Protein AF-L8JWW1-F1 (afdb_monomer)

Organism: NCBI:txid1237149

Mean predicted aligned error: 3.53 Å

Solvent-accessible surface area (backbone atoms only — not comparable to full-atom values): 13050 Å² total; per-residue (Å²): 86,76,67,41,63,35,90,94,43,67,54,33,40,29,34,36,42,81,86,82,67,20,23,52,44,38,35,23,66,86,44,36,37,27,31,54,41,55,29,68,50,79,89,66,71,56,92,84,37,65,72,66,26,44,58,30,46,50,50,58,75,42,101,62,61,41,66,61,52,47,53,56,47,60,77,50,33,82,63,41,49,55,32,33,40,38,32,26,40,88,91,50,42,30,38,40,31,65,89,54,86,69,74,41,75,61,72,92,77,91,85,38,78,55,54,51,61,80,61,53,90,40,63,36,40,55,52,47,51,57,42,49,61,62,43,52,71,54,100,64,72,49,65,67,50,49,49,58,49,53,60,34,57,68,56,50,60,76,93,66,55,76,88,66,82,75,50,72,71,53,44,38,57,67,26,18,64,23,30,84,51,91,99,50,58,63,49,61,50,76,48,80,46,71,50,99,77,43,42,31,42,42,36,39,39,40,40,42,90,88,78,62,52,71,51,78,48,79,46,79,48,58,47,73,80,75,111

Secondary structure (DSSP, 8-state):
--SEE-SS-TTEEE---TTTS--SEEEETT--EEEEEE---TTS--TTPPPTHHHHHHHHHS---HHHHHHHHHHHGGGSSSEEEEEE-SS-EEEEETTSSS-EE--SS----SSSSTT---HHHHHHHHHHHHHT-SSS--HHHHHHHHT--PPPPGGGS---SS-HHHHHHTTSSS-EETTEE--EEEEEEE-TT-EEEEEEEEE-TTT--EEEEEEEEEGGGG-

Structure (mmCIF, N/CA/C/O backbone):
data_AF-L8JWW1-F1
#
_entry.id   AF-L8JWW1-F1
#
loop_
_atom_site.group_PDB
_atom_site.id
_atom_site.type_symbol
_atom_site.label_atom_id
_atom_site.label_alt_id
_atom_site.label_comp_id
_atom_site.label_asym_id
_atom_site.label_entity_id
_atom_site.label_seq_id
_atom_site.pdbx_PDB_ins_code
_atom_site.Cartn_x
_atom_site.Cartn_y
_atom_site.Cartn_z
_atom_site.occupancy
_atom_site.B_iso_or_equiv
_atom_site.auth_seq_id
_atom_site.auth_comp_id
_atom_site.auth_asym_id
_atom_site.auth_atom_id
_atom_site.pdbx_PDB_model_num
ATOM 1 N N . MET A 1 1 ? 6.879 12.207 3.720 1.00 91.19 1 MET A N 1
ATOM 2 C CA . MET A 1 1 ? 6.737 12.178 5.190 1.00 91.19 1 MET A CA 1
ATOM 3 C C . MET A 1 1 ? 6.147 10.845 5.620 1.00 91.19 1 MET A C 1
ATOM 5 O O . MET A 1 1 ? 5.298 10.344 4.882 1.00 91.19 1 MET A O 1
ATOM 9 N N . PRO A 1 2 ? 6.578 10.294 6.772 1.00 94.44 2 PRO A N 1
ATOM 10 C CA . PRO A 1 2 ? 5.918 9.151 7.403 1.00 94.44 2 PRO A CA 1
ATOM 11 C C . PRO A 1 2 ? 4.456 9.457 7.730 1.00 94.44 2 PRO A C 1
ATOM 13 O O . PRO A 1 2 ? 4.065 10.629 7.777 1.00 94.44 2 PRO A O 1
ATOM 16 N N . ALA A 1 3 ? 3.673 8.421 7.995 1.00 96.12 3 ALA A N 1
ATOM 17 C CA . ALA A 1 3 ? 2.281 8.542 8.377 1.00 96.12 3 ALA A CA 1
ATOM 18 C C . ALA A 1 3 ? 2.100 9.409 9.626 1.00 96.12 3 ALA A C 1
ATOM 20 O O . ALA A 1 3 ? 2.832 9.306 10.619 1.00 96.12 3 ALA A O 1
ATOM 21 N N . ALA A 1 4 ? 1.113 10.288 9.525 1.00 97.44 4 ALA A N 1
ATOM 22 C CA . ALA A 1 4 ? 0.558 11.111 10.584 1.00 97.44 4 ALA A CA 1
ATOM 23 C C . ALA A 1 4 ? -0.827 11.590 10.132 1.00 97.44 4 ALA A C 1
ATOM 25 O O . ALA A 1 4 ? -1.174 11.466 8.953 1.00 97.44 4 ALA A O 1
ATOM 26 N N . TYR A 1 5 ? -1.592 12.162 11.058 1.00 97.56 5 TYR A N 1
ATOM 27 C CA . TYR A 1 5 ? -2.741 12.969 10.670 1.00 97.56 5 TYR A CA 1
ATOM 28 C C . TYR A 1 5 ? -2.263 14.202 9.900 1.00 97.56 5 TYR A C 1
ATOM 30 O O . TYR A 1 5 ? -1.286 14.839 10.303 1.00 97.56 5 TYR A O 1
ATOM 38 N N . TRP A 1 6 ? -2.898 14.510 8.773 1.00 96.62 6 TRP A N 1
ATOM 39 C CA . TRP A 1 6 ? -2.493 15.647 7.946 1.00 96.62 6 TRP A CA 1
ATOM 40 C C . TRP A 1 6 ? -2.918 16.969 8.584 1.00 96.62 6 TRP A C 1
ATOM 42 O O . TRP A 1 6 ? -4.026 17.090 9.087 1.00 96.62 6 TRP A O 1
ATOM 52 N N . GLU A 1 7 ? -2.063 17.990 8.535 1.00 94.69 7 GLU A N 1
ATOM 53 C CA . GLU A 1 7 ? -2.377 19.296 9.138 1.00 94.69 7 GLU A CA 1
ATOM 54 C C . GLU A 1 7 ? -3.530 20.022 8.423 1.00 94.69 7 GLU A C 1
ATOM 56 O O . GLU A 1 7 ? -4.352 20.668 9.067 1.00 94.69 7 GLU A O 1
ATOM 61 N N . ASP A 1 8 ? -3.610 19.898 7.095 1.00 94.62 8 ASP A N 1
ATOM 62 C CA . ASP A 1 8 ? -4.653 20.491 6.247 1.00 94.62 8 ASP A CA 1
ATOM 63 C C . ASP A 1 8 ? -5.932 19.641 6.167 1.00 94.62 8 ASP A C 1
ATOM 65 O O . ASP A 1 8 ? -6.972 20.146 5.754 1.00 94.62 8 ASP A O 1
ATOM 69 N N . HIS A 1 9 ? -5.851 18.368 6.561 1.00 95.62 9 HIS A N 1
ATOM 70 C CA . HIS A 1 9 ? -6.945 17.394 6.568 1.00 95.62 9 HIS A CA 1
ATOM 71 C C . HIS A 1 9 ? -6.796 16.460 7.781 1.00 95.62 9 HIS A C 1
ATOM 73 O O . HIS A 1 9 ? -6.365 15.312 7.624 1.00 95.62 9 HIS A O 1
ATOM 79 N N . PRO A 1 10 ? -7.089 16.941 9.004 1.00 95.81 10 PRO A N 1
ATOM 80 C CA . PRO A 1 10 ? -6.813 16.217 10.249 1.00 95.81 10 PRO A CA 1
ATOM 81 C C . PRO A 1 10 ? -7.616 14.922 10.402 1.00 95.81 10 PRO A C 1
ATOM 83 O O . PRO A 1 10 ? -7.323 14.115 11.280 1.00 95.81 10 PRO A O 1
ATOM 86 N N . GLU A 1 11 ? -8.611 14.699 9.550 1.00 94.50 11 GLU A N 1
ATOM 87 C CA . GLU A 1 11 ? -9.329 13.442 9.415 1.00 94.50 11 GLU A CA 1
ATOM 88 C C . GLU A 1 11 ? -8.515 12.346 8.712 1.00 94.50 11 GLU A C 1
ATOM 90 O O . GLU A 1 11 ? -8.829 11.176 8.896 1.00 94.50 11 GLU A O 1
ATOM 95 N N . ILE A 1 12 ? -7.486 12.686 7.929 1.00 97.25 12 ILE A N 1
ATOM 96 C CA . ILE A 1 12 ? -6.712 11.739 7.114 1.00 97.25 12 ILE A CA 1
ATOM 97 C C . ILE A 1 12 ? -5.457 11.298 7.856 1.00 97.25 12 ILE A C 1
ATOM 99 O O . ILE A 1 12 ? -4.580 12.112 8.138 1.00 97.25 12 ILE A O 1
ATOM 103 N N . LEU A 1 13 ? -5.330 9.991 8.069 1.00 97.69 13 LEU A N 1
ATOM 104 C CA . LEU A 1 13 ? -4.121 9.321 8.526 1.00 97.69 13 LEU A CA 1
ATOM 105 C C . LEU A 1 13 ? -3.434 8.627 7.344 1.00 97.69 13 LEU A C 1
ATOM 107 O O . LEU A 1 13 ? -3.892 7.593 6.850 1.00 97.69 13 LEU A O 1
ATOM 111 N N . ALA A 1 14 ? -2.322 9.196 6.884 1.00 97.44 14 ALA A N 1
ATOM 112 C CA . ALA A 1 14 ? -1.567 8.658 5.755 1.00 97.44 14 ALA A CA 1
ATOM 113 C C . ALA A 1 14 ? -0.131 9.190 5.732 1.00 97.44 14 ALA A C 1
ATOM 115 O O . ALA A 1 14 ? 0.135 10.310 6.178 1.00 97.44 14 ALA A O 1
ATOM 116 N N . GLY A 1 15 ? 0.792 8.444 5.121 1.00 95.75 15 GLY A N 1
ATOM 117 C CA . GLY A 1 15 ? 2.048 9.034 4.648 1.00 95.75 15 GLY A CA 1
ATOM 118 C C . GLY A 1 15 ? 1.764 10.096 3.581 1.00 95.75 15 GLY A C 1
ATOM 119 O O . GLY A 1 15 ? 0.742 10.028 2.900 1.00 95.75 15 GLY A O 1
ATOM 120 N N . ARG A 1 16 ? 2.646 11.083 3.410 1.00 94.69 16 ARG A N 1
ATOM 121 C CA . ARG A 1 16 ? 2.468 12.137 2.392 1.00 94.69 16 ARG A CA 1
ATOM 122 C C . ARG A 1 16 ? 3.694 12.263 1.509 1.00 94.69 16 ARG A C 1
ATOM 124 O O . ARG A 1 16 ? 4.812 12.399 2.012 1.00 94.69 16 ARG A O 1
ATOM 131 N N . ASP A 1 17 ? 3.485 12.208 0.203 1.00 93.06 17 ASP A N 1
ATOM 132 C CA . ASP A 1 17 ? 4.505 12.552 -0.779 1.00 93.06 17 ASP A CA 1
ATOM 133 C C . ASP A 1 17 ? 4.762 14.062 -0.732 1.00 93.06 17 ASP A C 1
ATOM 135 O O . ASP A 1 17 ? 3.824 14.852 -0.795 1.00 93.06 17 ASP A O 1
ATOM 139 N N . MET A 1 18 ? 6.027 14.458 -0.605 1.00 89.06 18 MET A N 1
ATOM 140 C CA . MET A 1 18 ? 6.416 15.868 -0.516 1.00 89.06 18 MET A CA 1
ATOM 141 C C . MET A 1 18 ? 6.625 16.515 -1.884 1.00 89.06 18 MET A C 1
ATOM 143 O O . MET A 1 18 ? 6.659 17.739 -1.957 1.00 89.06 18 MET A O 1
ATOM 147 N N . GLU A 1 19 ? 6.761 15.722 -2.949 1.00 88.50 19 GLU A N 1
ATOM 148 C CA . GLU A 1 19 ? 6.932 16.245 -4.304 1.00 88.50 19 GLU A CA 1
ATOM 149 C C . GLU A 1 19 ? 5.578 16.564 -4.932 1.00 88.50 19 GLU A C 1
ATOM 151 O O . GLU A 1 19 ? 5.337 17.699 -5.340 1.00 88.50 19 GLU A O 1
ATOM 156 N N . ALA A 1 20 ? 4.667 15.586 -4.972 1.00 90.69 20 ALA A N 1
ATOM 157 C CA . ALA A 1 20 ? 3.341 15.793 -5.545 1.00 90.69 20 ALA A CA 1
ATOM 158 C C . ALA A 1 20 ? 2.267 16.155 -4.508 1.00 90.69 20 ALA A C 1
ATOM 160 O O . ALA A 1 20 ? 1.221 16.661 -4.885 1.00 90.69 20 ALA A O 1
ATOM 161 N N . GLY A 1 21 ? 2.461 15.902 -3.208 1.00 91.31 21 GLY A N 1
ATOM 162 C CA . GLY A 1 21 ? 1.452 16.197 -2.176 1.00 91.31 21 GLY A CA 1
ATOM 163 C C . GLY A 1 21 ? 0.352 15.137 -2.013 1.00 91.31 21 GLY A C 1
ATOM 164 O O . GLY A 1 21 ? -0.609 15.369 -1.276 1.00 91.31 21 GLY A O 1
ATOM 165 N N . GLY A 1 22 ? 0.460 13.997 -2.706 1.00 93.44 22 GLY A N 1
ATOM 166 C CA . GLY A 1 22 ? -0.472 12.865 -2.632 1.00 93.44 22 GLY A CA 1
ATOM 167 C C . GLY A 1 22 ? -0.069 11.788 -1.615 1.00 93.44 22 GLY A C 1
ATOM 168 O O . GLY A 1 22 ? 0.837 11.982 -0.806 1.00 93.44 22 GLY A O 1
ATOM 169 N N . THR A 1 23 ? -0.725 10.627 -1.670 1.00 96.50 23 THR A N 1
ATOM 170 C CA . THR A 1 23 ? -0.347 9.446 -0.874 1.00 96.50 23 THR A CA 1
ATOM 171 C C . THR A 1 23 ? -0.547 8.141 -1.635 1.00 96.50 23 THR A C 1
ATOM 173 O O . THR A 1 23 ? -1.253 8.098 -2.638 1.00 96.50 23 THR A O 1
ATOM 176 N N . TRP A 1 24 ? 0.113 7.079 -1.185 1.00 95.19 24 TRP A N 1
ATOM 177 C CA . TRP A 1 24 ? -0.001 5.734 -1.747 1.00 95.19 24 TRP A CA 1
ATOM 178 C C . TRP A 1 24 ? -0.943 4.841 -0.933 1.00 95.19 24 TRP A C 1
ATOM 180 O O . TRP A 1 24 ? -1.454 3.870 -1.479 1.00 95.19 24 TRP A O 1
ATOM 190 N N . MET A 1 25 ? -1.185 5.157 0.341 1.00 97.38 25 MET A N 1
ATOM 191 C CA . MET A 1 25 ? -2.113 4.448 1.220 1.00 97.38 25 MET A CA 1
ATOM 192 C C . MET A 1 25 ? -2.523 5.358 2.372 1.00 97.38 25 MET A C 1
ATOM 194 O O . MET A 1 25 ? -1.696 6.090 2.916 1.00 97.38 25 MET A O 1
ATOM 198 N N . GLY A 1 26 ? -3.785 5.276 2.769 1.00 97.25 26 GLY A N 1
ATOM 199 C CA . GLY A 1 26 ? -4.283 5.972 3.939 1.00 97.25 26 GLY A CA 1
ATOM 200 C C . GLY A 1 26 ? -5.662 5.502 4.354 1.00 97.25 26 GLY A C 1
ATOM 201 O O . GLY A 1 26 ? -6.323 4.731 3.652 1.00 97.25 26 GLY A O 1
ATOM 202 N N . ILE A 1 27 ? -6.074 6.014 5.502 1.00 97.44 27 ILE A N 1
ATOM 203 C CA . ILE A 1 27 ? -7.420 5.880 6.036 1.00 97.44 27 ILE A CA 1
ATOM 204 C C . ILE A 1 27 ? -7.870 7.234 6.584 1.00 97.44 27 ILE A C 1
ATOM 206 O O . ILE A 1 27 ? -7.025 8.037 6.982 1.00 97.44 27 ILE A O 1
ATOM 210 N N . ASN A 1 28 ? -9.169 7.509 6.618 1.00 95.69 28 ASN A N 1
ATOM 211 C CA . ASN A 1 28 ? -9.690 8.642 7.377 1.00 95.69 28 ASN A CA 1
ATOM 212 C C . ASN A 1 28 ? -10.428 8.208 8.652 1.00 95.69 28 ASN A C 1
ATOM 214 O O . ASN A 1 28 ? -10.674 7.025 8.888 1.00 95.69 28 ASN A O 1
ATOM 218 N N . THR A 1 29 ? -10.794 9.169 9.497 1.00 92.69 29 THR A N 1
ATOM 219 C CA . THR A 1 29 ? -11.474 8.889 10.770 1.00 92.69 29 THR A CA 1
ATOM 220 C C . THR A 1 29 ? -12.813 8.173 10.599 1.00 92.69 29 THR A C 1
ATOM 222 O O . THR A 1 29 ? -13.227 7.483 11.519 1.00 92.69 29 THR A O 1
ATOM 225 N N . LYS A 1 30 ? -13.457 8.251 9.428 1.00 92.25 30 LYS A N 1
ATOM 226 C CA . LYS A 1 30 ? -14.714 7.545 9.121 1.00 92.25 30 LYS A CA 1
ATOM 227 C C . LYS A 1 30 ? -14.516 6.086 8.699 1.00 92.25 30 LYS A C 1
ATOM 229 O O . LYS A 1 30 ? -15.496 5.397 8.437 1.00 92.25 30 LYS A O 1
ATOM 234 N N . GLY A 1 31 ? -13.274 5.615 8.616 1.00 94.00 31 GLY A N 1
ATOM 235 C CA . GLY A 1 31 ? -12.963 4.258 8.178 1.00 94.00 31 GLY A CA 1
ATOM 236 C C . GLY A 1 31 ? -12.922 4.093 6.660 1.00 94.00 31 GLY A C 1
ATOM 237 O O . GLY A 1 31 ? -12.912 2.960 6.184 1.00 94.00 31 GLY A O 1
ATOM 238 N N . GLU A 1 32 ? -12.887 5.187 5.890 1.00 96.94 32 GLU A N 1
ATOM 239 C CA . GLU A 1 32 ? -12.657 5.120 4.445 1.00 96.94 32 GLU A CA 1
ATOM 240 C C . GLU A 1 32 ? -11.178 4.825 4.187 1.00 96.94 32 GLU A C 1
ATOM 242 O O . GLU A 1 32 ? -10.302 5.542 4.669 1.00 96.94 32 GLU A O 1
ATOM 247 N N . ILE A 1 33 ? -10.903 3.764 3.432 1.00 97.69 33 ILE A N 1
ATOM 248 C CA . ILE A 1 33 ? -9.566 3.258 3.119 1.00 97.69 33 ILE A CA 1
ATOM 249 C C . ILE A 1 33 ? -9.294 3.508 1.642 1.00 97.69 33 ILE A C 1
ATOM 251 O O . ILE A 1 33 ? -10.149 3.260 0.790 1.00 97.69 33 ILE A O 1
ATOM 255 N N . SER A 1 34 ? -8.078 3.936 1.313 1.00 98.31 34 SER A N 1
ATOM 256 C CA . SER A 1 34 ? -7.627 3.988 -0.074 1.00 98.31 34 SER A CA 1
ATOM 257 C C . SER A 1 34 ? -6.148 3.670 -0.190 1.00 98.31 34 SER A C 1
ATOM 259 O O . SER A 1 34 ? -5.339 4.105 0.625 1.00 98.31 34 SER A O 1
ATOM 261 N N . MET A 1 35 ? -5.778 2.956 -1.251 1.00 98.12 35 MET A N 1
ATOM 262 C CA . MET A 1 35 ? -4.389 2.644 -1.573 1.00 98.12 35 MET A CA 1
ATOM 263 C C . MET A 1 35 ? -4.166 2.491 -3.078 1.00 98.12 35 MET A C 1
ATOM 265 O O . MET A 1 35 ? -5.097 2.233 -3.844 1.00 98.12 35 MET A O 1
ATOM 269 N N . LEU A 1 36 ? -2.913 2.636 -3.500 1.00 97.38 36 LEU A N 1
ATOM 270 C CA . LEU A 1 36 ? -2.503 2.587 -4.895 1.00 97.38 36 LEU A CA 1
ATOM 271 C C . LEU A 1 36 ? -1.169 1.865 -5.071 1.00 97.38 36 LEU A C 1
ATOM 273 O O . LEU A 1 36 ? -0.218 2.074 -4.320 1.00 97.38 36 LEU A O 1
ATOM 277 N N . THR A 1 37 ? -1.072 1.073 -6.137 1.00 97.38 37 THR A N 1
ATOM 278 C CA . THR A 1 37 ? 0.202 0.547 -6.640 1.00 97.38 37 THR A CA 1
ATOM 279 C C . THR A 1 37 ? 0.404 0.953 -8.097 1.00 97.38 37 THR A C 1
ATOM 281 O O . THR A 1 37 ? -0.546 1.139 -8.857 1.00 97.38 37 THR A O 1
ATOM 284 N N . ASN A 1 38 ? 1.659 1.104 -8.519 1.00 97.00 38 ASN A N 1
ATOM 285 C CA . ASN A 1 38 ? 1.975 1.290 -9.937 1.00 97.00 38 ASN A CA 1
ATOM 286 C C . ASN A 1 38 ? 1.714 -0.013 -10.693 1.00 97.00 38 ASN A C 1
ATOM 288 O O . ASN A 1 38 ? 2.141 -1.050 -10.206 1.00 97.00 38 ASN A O 1
ATOM 292 N N . TYR A 1 39 ? 1.152 0.035 -11.896 1.00 97.56 39 TYR A N 1
ATOM 293 C CA . TYR A 1 39 ? 1.188 -1.078 -12.846 1.00 97.56 39 TYR A CA 1
ATOM 294 C C . TYR A 1 39 ? 2.467 -0.972 -13.680 1.00 97.56 39 TYR A C 1
ATOM 296 O O . TYR A 1 39 ? 2.830 0.119 -14.130 1.00 97.56 39 TYR A O 1
ATOM 304 N N . ARG A 1 40 ? 3.180 -2.084 -13.858 1.00 96.12 40 ARG A N 1
ATOM 305 C CA . ARG A 1 40 ? 4.459 -2.097 -14.561 1.00 96.12 40 ARG A CA 1
ATOM 306 C C . ARG A 1 40 ? 4.242 -2.233 -16.063 1.00 96.12 40 ARG A C 1
ATOM 308 O O . ARG A 1 40 ? 3.942 -3.313 -16.554 1.00 96.12 40 ARG A O 1
ATOM 315 N N . ASP A 1 41 ? 4.469 -1.134 -16.768 1.00 95.25 41 ASP A N 1
ATOM 316 C CA . ASP A 1 41 ? 4.551 -1.109 -18.225 1.00 95.25 41 ASP A CA 1
ATOM 317 C C . ASP A 1 41 ? 5.627 -0.098 -18.664 1.00 95.25 41 ASP A C 1
ATOM 319 O O . ASP A 1 41 ? 5.350 1.104 -18.737 1.00 95.25 41 ASP A O 1
ATOM 323 N N . PRO A 1 42 ? 6.875 -0.546 -18.901 1.00 94.25 42 PRO A N 1
ATOM 324 C CA . PRO A 1 42 ? 7.954 0.348 -19.306 1.00 94.25 42 PRO A CA 1
ATOM 325 C C . PRO A 1 42 ? 7.790 0.883 -20.736 1.00 94.25 42 PRO A C 1
ATOM 327 O O . PRO A 1 42 ? 8.448 1.860 -21.088 1.00 94.25 42 PRO A O 1
ATOM 330 N N . PHE A 1 43 ? 6.924 0.281 -21.554 1.00 93.56 43 PHE A N 1
ATOM 331 C CA . PHE A 1 43 ? 6.744 0.650 -22.959 1.00 93.56 43 PHE A CA 1
ATOM 332 C C . PHE A 1 43 ? 5.725 1.778 -23.148 1.00 93.56 43 PHE A C 1
ATOM 334 O O . PHE A 1 43 ? 5.734 2.441 -24.182 1.00 93.56 43 PHE A O 1
ATOM 341 N N . ASN A 1 44 ? 4.882 2.038 -22.142 1.00 93.06 44 ASN A N 1
ATOM 342 C CA . ASN A 1 44 ? 3.793 3.017 -22.207 1.00 93.06 44 ASN A CA 1
ATOM 343 C C . ASN A 1 44 ? 3.894 4.112 -21.128 1.00 93.06 44 ASN A C 1
ATOM 345 O O . ASN A 1 44 ? 2.885 4.532 -20.547 1.00 93.06 44 ASN A O 1
ATOM 349 N N . ILE A 1 45 ? 5.113 4.593 -20.855 1.00 94.25 45 ILE A N 1
ATOM 350 C CA . ILE A 1 45 ? 5.354 5.684 -19.899 1.00 94.25 45 ILE A CA 1
ATOM 351 C C . ILE A 1 45 ? 5.018 7.039 -20.536 1.00 94.25 45 ILE A C 1
ATOM 353 O O . ILE A 1 45 ? 5.633 7.471 -21.508 1.00 94.25 45 ILE A O 1
ATOM 357 N N . LYS A 1 46 ? 4.071 7.751 -19.929 1.00 94.62 46 LYS A N 1
ATOM 358 C CA . LYS A 1 46 ? 3.694 9.130 -20.251 1.00 94.62 46 LYS A CA 1
ATOM 359 C C . LYS A 1 46 ? 4.485 10.089 -19.358 1.00 94.62 46 LYS A C 1
ATOM 361 O O . LYS A 1 46 ? 4.312 10.067 -18.140 1.00 94.62 46 LYS A O 1
ATOM 366 N N . SER A 1 47 ? 5.322 10.947 -19.943 1.00 91.56 47 SER A N 1
ATOM 367 C CA . SER A 1 47 ? 6.170 11.889 -19.187 1.00 91.56 47 SER A CA 1
ATOM 368 C C . SER A 1 47 ? 5.375 12.954 -18.425 1.00 91.56 47 SER A C 1
ATOM 370 O O . SER A 1 47 ? 5.791 13.382 -17.357 1.00 91.56 47 SER A O 1
ATOM 372 N N . ASN A 1 48 ? 4.216 13.354 -18.958 1.00 91.62 48 ASN A N 1
ATOM 373 C CA . ASN A 1 48 ? 3.403 14.455 -18.434 1.00 91.62 48 ASN A CA 1
ATOM 374 C C . ASN A 1 48 ? 2.122 13.956 -17.739 1.00 91.62 48 ASN A C 1
ATOM 376 O O . ASN A 1 48 ? 1.127 14.676 -17.688 1.00 91.62 48 ASN A O 1
ATOM 380 N N . SER A 1 49 ? 2.098 12.704 -17.263 1.00 93.75 49 SER A N 1
ATOM 381 C CA . SER A 1 49 ? 0.917 12.171 -16.574 1.00 93.75 49 SER A CA 1
ATOM 382 C C . SER A 1 49 ? 0.720 12.845 -15.211 1.00 93.75 49 SER A C 1
ATOM 384 O O . SER A 1 49 ? 1.715 13.023 -14.502 1.00 93.75 49 SER A O 1
ATOM 386 N N . PRO A 1 50 ? -0.523 13.099 -14.769 1.00 94.62 50 PRO A N 1
ATOM 387 C CA . PRO A 1 50 ? -0.772 13.586 -13.416 1.00 94.62 50 PRO A CA 1
ATOM 388 C C . PRO A 1 50 ? -0.289 12.595 -12.343 1.00 94.62 50 PRO A C 1
ATOM 390 O O . PRO A 1 50 ? -0.227 11.380 -12.570 1.00 94.62 50 PRO A O 1
ATOM 393 N N . SER A 1 51 ? 0.015 13.101 -11.142 1.00 94.81 51 SER A N 1
ATOM 394 C CA . SER A 1 51 ? 0.346 12.233 -10.009 1.00 94.81 51 SER A CA 1
ATOM 395 C C . SER A 1 51 ? -0.870 11.415 -9.582 1.00 94.81 51 SER A C 1
ATOM 397 O O . SER A 1 51 ? -1.952 11.939 -9.319 1.00 94.81 51 SER A O 1
ATOM 399 N N . ARG A 1 52 ? -0.666 10.104 -9.466 1.00 96.31 52 ARG A N 1
ATOM 400 C CA . ARG A 1 52 ? -1.690 9.147 -9.034 1.00 96.31 52 ARG A CA 1
ATOM 401 C C . ARG A 1 52 ? -1.948 9.198 -7.531 1.00 96.31 52 ARG A C 1
ATOM 403 O O . ARG A 1 52 ? -3.012 8.784 -7.088 1.00 96.31 52 ARG A O 1
ATOM 410 N N . GLY A 1 53 ? -1.015 9.744 -6.748 1.00 96.19 53 GLY A N 1
ATOM 411 C CA . GLY A 1 53 ? -1.192 9.870 -5.300 1.00 96.19 53 GLY A CA 1
ATOM 412 C C . GLY A 1 53 ? -2.355 10.790 -4.908 1.00 96.19 53 GLY A C 1
ATOM 413 O O . GLY A 1 53 ? -2.873 10.684 -3.798 1.00 96.19 53 GLY A O 1
ATOM 414 N N . HIS A 1 54 ? -2.794 11.667 -5.817 1.00 96.56 54 HIS A N 1
ATOM 415 C CA . HIS A 1 54 ? -3.991 12.490 -5.632 1.00 96.56 54 HIS A CA 1
ATOM 416 C C . HIS A 1 54 ? -5.299 11.726 -5.800 1.00 96.56 54 HIS A C 1
ATOM 418 O O . HIS A 1 54 ? -6.317 12.187 -5.304 1.00 96.56 54 HIS A O 1
ATOM 424 N N . LEU A 1 55 ? -5.292 10.572 -6.471 1.00 97.75 55 LEU A N 1
ATOM 425 C CA . LEU A 1 55 ? -6.475 9.713 -6.548 1.00 97.75 55 LEU A CA 1
ATOM 426 C C . LEU A 1 55 ? -6.781 9.137 -5.160 1.00 97.75 55 LEU A C 1
ATOM 428 O O . LEU A 1 55 ? -7.913 9.167 -4.699 1.00 97.75 55 LEU A O 1
ATOM 432 N N . VAL A 1 56 ? -5.738 8.703 -4.447 1.00 97.94 56 VAL A N 1
ATOM 433 C CA . VAL A 1 56 ? -5.864 8.157 -3.089 1.00 97.94 56 VAL A CA 1
ATOM 434 C C . VAL A 1 56 ? -6.349 9.225 -2.115 1.00 97.94 56 VAL A C 1
ATOM 436 O O . VAL A 1 56 ? -7.356 9.042 -1.437 1.00 97.94 56 VAL A O 1
ATOM 439 N N . SER A 1 57 ? -5.668 10.372 -2.061 1.00 96.88 57 SER A N 1
ATOM 440 C CA . SER A 1 57 ? -6.091 11.449 -1.162 1.00 96.88 57 SER A CA 1
ATOM 441 C C . SER A 1 57 ? -7.404 12.095 -1.596 1.00 96.88 57 SER A C 1
ATOM 443 O O . SER A 1 57 ? -8.163 12.544 -0.748 1.00 96.88 57 SER A O 1
ATOM 445 N N . GLY A 1 58 ? -7.707 12.108 -2.894 1.00 97.25 58 GLY A N 1
ATOM 446 C CA . GLY A 1 58 ? -8.985 12.558 -3.428 1.00 97.25 58 GLY A CA 1
ATOM 447 C C . GLY A 1 58 ? -10.154 11.733 -2.902 1.00 97.25 58 GLY A C 1
ATOM 448 O O . GLY A 1 58 ? -11.163 12.323 -2.539 1.00 97.25 58 GLY A O 1
ATOM 449 N N . PHE A 1 59 ? -10.019 10.409 -2.798 1.00 98.25 59 PHE A N 1
ATOM 450 C CA . PHE A 1 59 ? -11.033 9.585 -2.139 1.00 98.25 59 PHE A CA 1
ATOM 451 C C . PHE A 1 59 ? -11.127 9.920 -0.648 1.00 98.25 59 PHE A C 1
ATOM 453 O O . PHE A 1 59 ? -12.190 10.275 -0.174 1.00 98.25 59 PHE A O 1
ATOM 460 N N . LEU A 1 60 ? -10.004 9.921 0.078 1.00 97.31 60 LEU A N 1
ATOM 461 C CA . LEU A 1 60 ? -10.001 10.106 1.540 1.00 97.31 60 LEU A CA 1
ATOM 462 C C . LEU A 1 60 ? -10.535 11.470 2.019 1.00 97.31 60 LEU A C 1
ATOM 464 O O . LEU A 1 60 ? -10.963 11.588 3.166 1.00 97.31 60 LEU A O 1
ATOM 468 N N . LYS A 1 61 ? -10.485 12.497 1.161 1.00 95.75 61 LYS A N 1
ATOM 469 C CA . LYS A 1 61 ? -11.036 13.839 1.422 1.00 95.75 61 LYS A CA 1
ATOM 470 C C . LYS A 1 61 ? -12.536 13.938 1.160 1.00 95.75 61 LYS A C 1
ATOM 472 O O . LYS A 1 61 ? -13.183 14.856 1.660 1.00 95.75 61 LYS A O 1
ATOM 477 N N . ASN A 1 62 ? -13.076 13.061 0.320 1.00 88.81 62 ASN A N 1
ATOM 478 C CA . ASN A 1 62 ? -14.434 13.165 -0.189 1.00 88.81 62 ASN A CA 1
ATOM 479 C C . ASN A 1 62 ? -15.268 12.000 0.334 1.00 88.81 62 ASN A C 1
ATOM 481 O O . ASN A 1 62 ? -14.922 10.848 0.141 1.00 88.81 62 ASN A O 1
ATOM 485 N N . ASN A 1 63 ? -16.428 12.292 0.912 1.00 85.00 63 ASN A N 1
ATOM 486 C CA . ASN A 1 63 ? -17.354 11.272 1.410 1.00 85.00 63 ASN A CA 1
ATOM 487 C C . ASN A 1 63 ? -18.197 10.673 0.261 1.00 85.00 63 ASN A C 1
ATOM 489 O O . ASN A 1 63 ? -19.430 10.748 0.275 1.00 85.00 63 ASN A O 1
ATOM 493 N N . GLU A 1 64 ? -17.532 10.196 -0.791 1.00 93.56 64 GLU A N 1
ATOM 494 C CA . GLU A 1 64 ? -18.146 9.627 -1.992 1.00 93.56 64 GLU A CA 1
ATOM 495 C C . GLU A 1 64 ? -18.201 8.094 -1.910 1.00 93.56 64 GLU A C 1
ATOM 497 O O . GLU A 1 64 ? -17.305 7.451 -1.373 1.00 93.56 64 GLU A O 1
ATOM 502 N N . ASN A 1 65 ? -19.239 7.481 -2.490 1.00 96.19 65 ASN A N 1
ATOM 503 C CA . ASN A 1 65 ? -19.29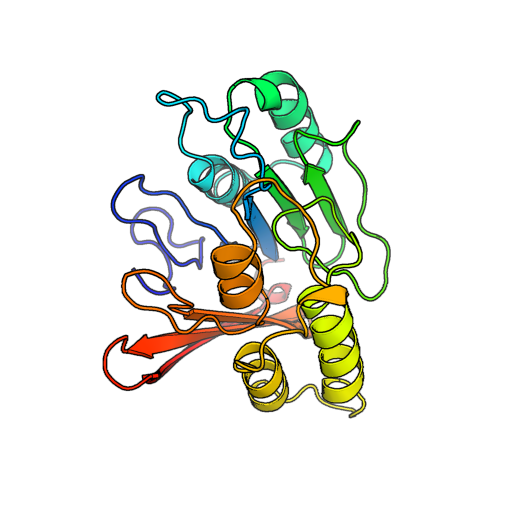2 6.028 -2.624 1.00 96.19 65 ASN A CA 1
ATOM 504 C C . ASN A 1 65 ? -18.094 5.507 -3.445 1.00 96.19 65 ASN A C 1
ATOM 506 O O . ASN A 1 65 ? -17.822 5.988 -4.544 1.00 96.19 65 ASN A O 1
ATOM 510 N N . ALA A 1 66 ? -17.396 4.492 -2.931 1.00 97.81 66 ALA A N 1
ATOM 511 C CA . ALA A 1 66 ? -16.170 3.979 -3.540 1.00 97.81 66 ALA A CA 1
ATOM 512 C C . ALA A 1 66 ? -16.353 3.419 -4.957 1.00 97.81 66 ALA A C 1
ATOM 514 O O . ALA A 1 66 ? -15.502 3.654 -5.818 1.00 97.81 66 ALA A O 1
ATOM 515 N N . HIS A 1 67 ? -17.464 2.729 -5.230 1.00 97.94 67 HIS A N 1
ATOM 516 C CA . HIS A 1 67 ? -17.750 2.230 -6.571 1.00 97.94 67 HIS A CA 1
ATOM 517 C C . HIS A 1 67 ? -17.917 3.392 -7.559 1.00 97.94 67 HIS A C 1
ATOM 519 O O . HIS A 1 67 ? -17.287 3.397 -8.619 1.00 97.94 67 HIS A O 1
ATOM 525 N N . ASP A 1 68 ? -18.703 4.409 -7.199 1.00 97.94 68 ASP A N 1
ATOM 526 C CA . ASP A 1 68 ? -18.935 5.584 -8.047 1.00 97.94 68 ASP A CA 1
ATOM 527 C C . ASP A 1 68 ? -17.655 6.402 -8.261 1.00 97.94 68 ASP A C 1
ATOM 529 O O . ASP A 1 68 ? -17.358 6.817 -9.389 1.00 97.94 68 ASP A O 1
ATOM 533 N N . TYR A 1 69 ? -16.848 6.552 -7.209 1.00 98.38 69 TYR A N 1
ATOM 534 C CA . TYR A 1 69 ? -15.549 7.209 -7.274 1.00 98.38 69 TYR A CA 1
ATOM 535 C C . TYR A 1 69 ? -14.613 6.510 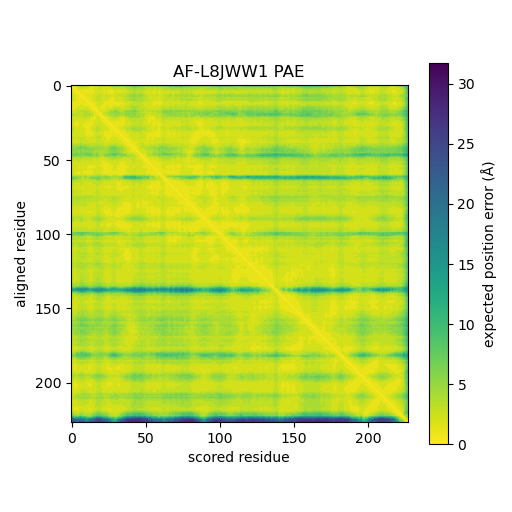-8.272 1.00 98.38 69 TYR A C 1
ATOM 537 O O . TYR A 1 69 ? -14.051 7.150 -9.168 1.00 98.38 69 TYR A O 1
ATOM 545 N N . LEU A 1 70 ? -14.498 5.178 -8.198 1.00 98.38 70 LEU A N 1
ATOM 546 C CA . LEU A 1 70 ? -13.690 4.410 -9.148 1.00 98.38 70 LEU A CA 1
ATOM 547 C C . LEU A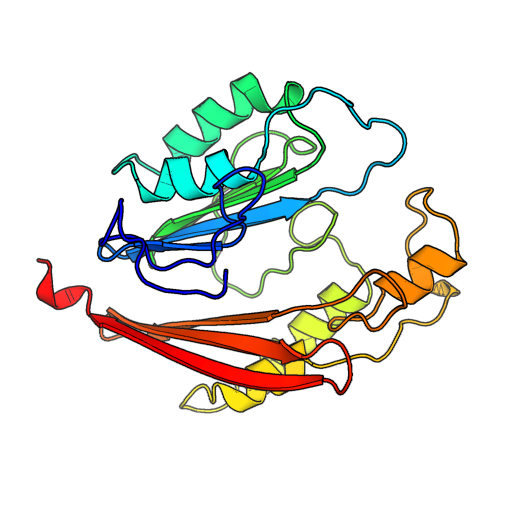 1 70 ? -14.274 4.420 -10.565 1.00 98.38 70 LEU A C 1
ATOM 549 O O . LEU A 1 70 ? -13.505 4.429 -11.523 1.00 98.38 70 LEU A O 1
ATOM 553 N N . GLN A 1 71 ? -15.598 4.477 -10.738 1.00 98.19 71 GLN A N 1
ATOM 554 C CA . GLN A 1 71 ? -16.223 4.620 -12.061 1.00 98.19 71 GLN A CA 1
ATOM 555 C C . GLN A 1 71 ? -15.870 5.960 -12.717 1.00 98.19 71 GLN A C 1
ATOM 557 O O . GLN A 1 71 ? -15.627 6.010 -13.926 1.0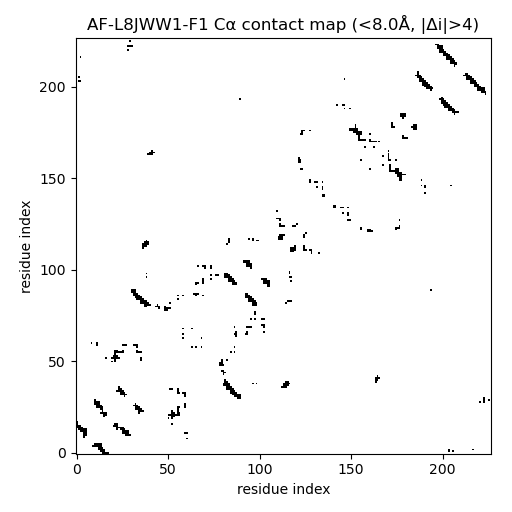0 98.19 71 GLN A O 1
ATOM 562 N N . LYS A 1 72 ? -15.800 7.051 -11.943 1.00 97.31 72 LYS A N 1
ATOM 563 C CA . LYS A 1 72 ? -15.313 8.349 -12.440 1.00 97.31 72 LYS A CA 1
ATOM 564 C C . LYS A 1 72 ? -13.850 8.255 -12.860 1.00 97.31 72 LYS A C 1
ATOM 566 O O . LYS A 1 72 ? -13.526 8.615 -13.990 1.00 97.31 72 LYS A O 1
ATOM 571 N N . ILE A 1 73 ? -12.996 7.686 -12.006 1.00 97.50 73 ILE A N 1
ATOM 572 C CA . ILE A 1 73 ? -11.579 7.459 -12.327 1.00 97.50 73 ILE A CA 1
ATOM 573 C C . ILE A 1 73 ? -11.428 6.583 -13.572 1.00 97.50 73 ILE A C 1
ATOM 575 O O . ILE A 1 73 ? -10.560 6.844 -14.404 1.00 97.50 73 ILE A O 1
ATOM 579 N N . ALA A 1 74 ? -12.272 5.568 -13.752 1.00 97.81 74 ALA A N 1
ATOM 580 C CA . ALA A 1 74 ? -12.189 4.664 -14.891 1.00 97.81 74 ALA A CA 1
ATOM 581 C C . ALA A 1 74 ? -12.368 5.381 -16.239 1.00 97.81 74 ALA A C 1
ATOM 583 O O . ALA A 1 74 ? -11.699 5.029 -17.211 1.00 97.81 74 ALA A O 1
ATOM 584 N N . ARG A 1 75 ? -13.189 6.439 -16.293 1.00 97.25 75 ARG A N 1
ATOM 585 C CA . ARG A 1 75 ? -13.371 7.271 -17.501 1.00 97.25 75 ARG A CA 1
ATOM 586 C C . ARG A 1 75 ? -12.092 8.018 -17.886 1.00 97.25 75 ARG A C 1
ATOM 588 O O . ARG A 1 75 ? -11.810 8.197 -19.069 1.00 97.25 75 ARG A O 1
ATOM 595 N N . GLU A 1 76 ? -11.292 8.399 -16.896 1.00 96.25 76 GLU A N 1
ATOM 596 C CA . GLU A 1 76 ? -10.076 9.204 -17.055 1.00 96.25 76 GLU A CA 1
ATOM 597 C C . GLU A 1 76 ? -8.781 8.394 -16.884 1.00 96.25 76 GLU A C 1
ATOM 599 O O . GLU A 1 76 ? -7.683 8.922 -17.044 1.00 96.25 76 GLU A O 1
ATOM 604 N N . GLY A 1 77 ? -8.869 7.085 -16.624 1.00 96.12 77 GLY A N 1
ATOM 605 C CA . GLY A 1 77 ? -7.714 6.246 -16.284 1.00 96.12 77 GLY A CA 1
ATOM 606 C C . GLY A 1 77 ? -6.615 6.219 -17.352 1.00 96.12 77 GLY A C 1
ATOM 607 O O . GLY A 1 77 ? -5.443 6.016 -17.027 1.00 96.12 77 GLY A O 1
ATOM 608 N N . HIS A 1 78 ? -6.974 6.480 -18.612 1.00 95.50 78 HIS A N 1
ATOM 609 C CA . HIS A 1 78 ? -6.052 6.585 -19.744 1.00 95.50 78 HIS A CA 1
ATOM 610 C C . HIS A 1 78 ? -5.103 7.798 -19.656 1.00 95.50 78 HIS A C 1
ATOM 612 O O . HIS A 1 78 ? -4.022 7.760 -20.249 1.00 95.50 78 HIS A O 1
ATOM 618 N N . LEU A 1 79 ? -5.462 8.840 -18.894 1.00 96.38 79 LEU A N 1
ATOM 619 C CA . LEU A 1 79 ? -4.639 10.037 -18.673 1.00 96.38 79 LEU A CA 1
ATOM 620 C C . LEU A 1 79 ? -3.424 9.762 -17.771 1.00 96.38 79 LEU A C 1
ATOM 622 O O . LEU A 1 79 ? -2.431 10.490 -17.814 1.00 96.38 79 LEU A O 1
ATOM 626 N N . TYR A 1 80 ? -3.472 8.692 -16.976 1.00 97.19 80 TYR A N 1
ATOM 627 C CA . TYR A 1 80 ? -2.433 8.346 -16.012 1.00 97.19 80 TYR A CA 1
ATOM 628 C C . TYR A 1 80 ? -1.437 7.320 -16.574 1.00 97.19 80 TYR A C 1
ATOM 630 O O . TYR A 1 80 ? -1.714 6.569 -17.519 1.00 97.19 80 TYR A O 1
ATOM 638 N N . ASN A 1 81 ? -0.251 7.267 -15.964 1.00 98.00 81 ASN A N 1
ATOM 639 C CA . ASN A 1 81 ? 0.635 6.106 -16.066 1.00 98.00 81 ASN A CA 1
ATOM 640 C C . ASN A 1 81 ? -0.002 4.879 -15.402 1.00 98.00 81 ASN A C 1
ATOM 642 O O . ASN A 1 81 ? -0.890 5.029 -14.569 1.00 98.00 81 ASN A O 1
ATOM 646 N N . GLY A 1 82 ? 0.444 3.668 -15.748 1.00 97.88 82 GLY A N 1
ATOM 647 C CA . GLY A 1 82 ? -0.183 2.427 -15.281 1.00 97.88 82 GLY A CA 1
ATOM 648 C C . GLY A 1 82 ? -0.346 2.352 -13.761 1.00 97.88 82 GLY A C 1
ATOM 649 O O . GLY A 1 82 ? 0.603 2.611 -13.018 1.00 97.88 82 GLY A O 1
ATOM 650 N N . PHE A 1 83 ? -1.534 2.000 -13.276 1.00 98.38 83 PHE A N 1
ATOM 651 C CA . PHE A 1 83 ? -1.830 1.923 -11.848 1.00 98.38 83 PHE A CA 1
ATOM 652 C C . PHE A 1 83 ? -2.941 0.937 -11.514 1.00 98.38 83 PHE A C 1
ATOM 654 O O . PHE A 1 83 ? -3.754 0.555 -12.354 1.00 98.38 83 PHE A O 1
ATOM 661 N N . ASN A 1 84 ? -2.970 0.594 -10.236 1.00 98.62 84 ASN A N 1
ATOM 662 C CA . ASN A 1 84 ? -4.038 -0.107 -9.557 1.00 98.62 84 ASN A CA 1
ATOM 663 C C . ASN A 1 84 ? -4.478 0.733 -8.368 1.00 98.62 84 ASN A C 1
ATOM 665 O O . ASN A 1 84 ? -3.628 1.254 -7.651 1.00 98.62 84 ASN A O 1
ATOM 669 N N . MET A 1 85 ? -5.773 0.815 -8.121 1.00 98.44 85 MET A N 1
ATOM 670 C CA . MET A 1 85 ? -6.344 1.508 -6.982 1.00 98.44 85 MET A CA 1
ATOM 671 C C . MET A 1 85 ? -7.322 0.587 -6.264 1.00 98.44 85 MET A C 1
ATOM 673 O O . MET A 1 85 ? -8.099 -0.120 -6.905 1.00 98.44 85 MET A O 1
ATOM 677 N N . ILE A 1 86 ? -7.259 0.605 -4.937 1.00 98.69 86 ILE A N 1
ATOM 678 C CA . ILE A 1 86 ? -8.255 0.003 -4.057 1.00 98.69 86 ILE A CA 1
ATOM 679 C C . ILE A 1 86 ? -8.813 1.121 -3.185 1.00 98.69 86 ILE A C 1
ATOM 681 O O . ILE A 1 86 ? -8.027 1.864 -2.593 1.00 98.69 86 ILE A O 1
ATOM 685 N N . CYS A 1 87 ? -10.134 1.249 -3.096 1.00 98.56 87 CYS A N 1
ATOM 686 C CA . CYS A 1 87 ? -10.770 2.142 -2.132 1.00 98.56 87 CYS A CA 1
ATOM 687 C C . CYS A 1 87 ? -12.121 1.608 -1.654 1.00 98.56 87 CYS A C 1
ATOM 689 O O . CYS A 1 87 ? -12.718 0.737 -2.287 1.00 98.56 87 CYS A O 1
ATOM 691 N N . GLY A 1 88 ? -12.585 2.102 -0.513 1.00 98.12 88 GLY A N 1
ATOM 692 C CA . GLY A 1 88 ? -13.776 1.588 0.149 1.00 98.12 88 GLY A CA 1
ATOM 693 C C . GLY A 1 88 ? -13.815 1.964 1.616 1.00 98.12 88 GLY A C 1
ATOM 694 O O . GLY A 1 88 ? -13.194 2.940 2.028 1.00 98.12 88 GLY A O 1
ATOM 695 N N . ASN A 1 89 ? -14.523 1.167 2.398 1.00 95.38 89 ASN A N 1
ATOM 696 C CA . ASN A 1 89 ? -14.516 1.232 3.852 1.00 95.38 89 ASN A CA 1
ATOM 697 C C . ASN A 1 89 ? -14.107 -0.131 4.431 1.00 95.38 89 ASN A C 1
ATOM 699 O O . ASN A 1 89 ? -13.689 -1.029 3.698 1.00 95.38 89 ASN A O 1
ATOM 703 N N . VAL A 1 90 ? -14.191 -0.267 5.751 1.00 93.00 90 VAL A N 1
ATOM 704 C CA . VAL A 1 90 ? -13.812 -1.495 6.466 1.00 93.00 90 VAL A CA 1
ATOM 705 C C . VAL A 1 90 ? -14.670 -2.714 6.108 1.00 93.00 90 VAL A C 1
ATOM 707 O O . VAL A 1 90 ? -14.186 -3.836 6.225 1.00 93.00 90 VAL A O 1
ATOM 710 N N . ASP A 1 91 ? -15.897 -2.501 5.627 1.00 92.62 91 ASP A N 1
ATOM 711 C CA . ASP A 1 91 ? -16.837 -3.568 5.271 1.00 92.62 91 ASP A CA 1
ATOM 712 C C . ASP A 1 91 ? -16.750 -3.954 3.791 1.00 92.62 91 ASP A C 1
ATOM 714 O O . ASP A 1 91 ? -16.987 -5.106 3.425 1.00 92.62 91 ASP A O 1
ATOM 718 N N . GLN A 1 92 ? -16.437 -2.990 2.922 1.00 96.19 92 GLN A N 1
ATOM 719 C CA . GLN A 1 92 ? -16.491 -3.169 1.478 1.00 96.19 92 GLN A CA 1
ATOM 720 C C . GLN A 1 92 ? -15.383 -2.393 0.766 1.00 96.19 92 GLN A C 1
ATOM 722 O O . GLN A 1 92 ? -15.310 -1.163 0.831 1.00 96.19 92 GLN A O 1
ATOM 727 N N . LEU A 1 93 ? -14.553 -3.121 0.016 1.00 98.38 93 LEU A N 1
ATOM 728 C CA . LEU A 1 93 ? -13.476 -2.573 -0.805 1.00 98.38 93 LEU A CA 1
ATOM 729 C C . LEU A 1 93 ? -13.739 -2.836 -2.288 1.00 98.38 93 LEU A C 1
ATOM 731 O O . LEU A 1 93 ? -14.184 -3.912 -2.679 1.00 98.38 93 LEU A O 1
ATOM 735 N N . TYR A 1 94 ? -13.382 -1.869 -3.125 1.00 98.75 94 TYR A N 1
ATOM 736 C CA . TYR A 1 94 ? -13.444 -1.960 -4.578 1.00 98.75 94 TYR A CA 1
ATOM 737 C C . TYR A 1 94 ? -12.059 -1.781 -5.188 1.00 98.75 94 TYR A C 1
ATOM 739 O O . TYR A 1 94 ? -11.210 -1.071 -4.652 1.00 98.75 94 TYR A O 1
ATOM 747 N N . TYR A 1 95 ? -11.843 -2.414 -6.334 1.00 98.75 95 TYR A N 1
ATOM 748 C CA . TYR A 1 95 ? -10.612 -2.411 -7.105 1.00 98.75 95 TYR A CA 1
ATOM 749 C C . TYR A 1 95 ? -10.849 -1.882 -8.521 1.00 98.75 95 TYR A C 1
ATOM 751 O O . TYR A 1 95 ? -11.805 -2.256 -9.204 1.00 98.75 95 TYR A O 1
ATOM 759 N N . TYR A 1 96 ? -9.906 -1.071 -8.992 1.00 98.69 96 TYR A N 1
ATOM 760 C CA . TYR A 1 96 ? -9.771 -0.696 -10.393 1.00 98.69 96 TYR A CA 1
ATOM 761 C C . TYR A 1 96 ? -8.293 -0.618 -10.781 1.00 98.69 96 TYR A C 1
ATOM 763 O O . TYR A 1 96 ? -7.508 0.080 -10.142 1.00 98.69 96 TYR A O 1
ATOM 771 N N . GLY A 1 97 ? -7.905 -1.289 -11.864 1.00 98.38 97 GLY A N 1
ATOM 772 C CA . GLY A 1 97 ? -6.636 -1.041 -12.550 1.00 98.38 97 GLY A CA 1
ATOM 773 C C . GLY A 1 97 ? -6.885 -0.444 -13.928 1.00 98.38 97 GLY A C 1
ATOM 774 O O . GLY A 1 97 ? -7.746 -0.940 -14.653 1.00 98.38 97 GLY A O 1
ATOM 775 N N . ASN A 1 98 ? -6.113 0.559 -14.352 1.00 97.56 98 ASN A N 1
ATOM 776 C CA . ASN A 1 98 ? -6.313 1.181 -15.674 1.00 97.56 98 ASN A CA 1
ATOM 777 C C . ASN A 1 98 ? -5.855 0.314 -16.867 1.00 97.56 98 ASN A C 1
ATOM 779 O O . ASN A 1 98 ? -5.981 0.737 -18.013 1.00 97.56 98 ASN A O 1
ATOM 783 N N . TYR A 1 99 ? -5.373 -0.904 -16.592 1.00 96.69 99 TYR A N 1
ATOM 784 C CA . TYR A 1 99 ? -5.145 -1.991 -17.558 1.00 96.69 99 TYR A CA 1
ATOM 785 C C . TYR A 1 99 ? -6.224 -3.092 -17.480 1.00 96.69 99 TYR A C 1
ATOM 787 O O . TYR A 1 99 ? -6.184 -4.059 -18.237 1.00 96.69 99 TYR A O 1
ATOM 795 N N . SER A 1 100 ? -7.191 -2.964 -16.567 1.00 94.62 100 SER A N 1
ATOM 796 C CA . SER A 1 100 ? -8.329 -3.875 -16.405 1.00 94.62 100 SER A CA 1
ATOM 797 C C . SER A 1 100 ? -9.619 -3.252 -16.945 1.00 94.62 100 SER A C 1
ATOM 799 O O . SER A 1 100 ? -9.702 -2.045 -17.170 1.00 94.62 100 SER A O 1
ATOM 801 N N . LYS A 1 101 ? -10.646 -4.079 -17.164 1.00 93.00 101 LYS A N 1
ATOM 802 C CA . LYS A 1 101 ? -11.973 -3.601 -17.565 1.00 93.00 101 LYS A CA 1
ATOM 803 C C . LYS A 1 101 ? -12.872 -3.472 -16.346 1.00 93.00 101 LYS A C 1
ATOM 805 O O . LYS A 1 101 ? -13.127 -4.476 -15.692 1.00 93.00 101 LYS A O 1
ATOM 810 N N . GLY A 1 102 ? -13.419 -2.279 -16.132 1.00 95.38 102 GLY A N 1
ATOM 811 C CA . GLY A 1 102 ? -14.441 -2.028 -15.118 1.00 95.38 102 GLY A CA 1
ATOM 812 C C . GLY A 1 102 ? -13.913 -1.993 -13.684 1.00 95.38 102 GLY A C 1
ATOM 813 O O . GLY A 1 102 ? -12.745 -2.270 -13.419 1.00 95.38 102 GLY A O 1
ATOM 814 N N . VAL A 1 103 ? -14.811 -1.619 -12.779 1.00 98.31 103 VAL A N 1
ATOM 815 C CA . VAL A 1 103 ? -14.602 -1.607 -11.329 1.00 98.31 103 VAL A CA 1
ATOM 816 C C . VAL A 1 103 ? -15.127 -2.920 -10.761 1.00 98.31 103 VAL A C 1
ATOM 818 O O . VAL A 1 103 ? -16.187 -3.382 -11.182 1.00 98.31 103 VAL A O 1
ATOM 821 N N . HIS A 1 104 ? -14.400 -3.505 -9.813 1.00 97.44 104 HIS A N 1
ATOM 822 C CA . HIS A 1 104 ? -14.746 -4.790 -9.202 1.00 97.44 104 HIS A CA 1
ATOM 823 C C . HIS A 1 104 ? -14.798 -4.657 -7.691 1.00 97.44 104 HIS A C 1
ATOM 825 O O . HIS A 1 104 ? -13.929 -4.025 -7.103 1.00 97.44 104 HIS A O 1
ATOM 831 N N . GLU A 1 105 ? -15.780 -5.280 -7.056 1.00 98.38 105 GLU A N 1
ATOM 832 C CA . GLU A 1 105 ? -15.753 -5.481 -5.609 1.00 98.38 105 GLU A CA 1
ATOM 833 C C . GLU A 1 105 ? -14.700 -6.541 -5.252 1.00 98.38 105 GLU A C 1
ATOM 835 O O . GLU A 1 105 ? -14.542 -7.545 -5.955 1.00 98.38 105 GLU A O 1
ATOM 840 N N . ILE A 1 106 ? -13.950 -6.313 -4.175 1.00 98.38 106 ILE A N 1
ATOM 841 C CA . ILE A 1 106 ? -12.989 -7.282 -3.652 1.00 98.38 106 ILE A CA 1
ATOM 842 C C . ILE A 1 106 ? -13.750 -8.259 -2.760 1.00 98.38 106 ILE A C 1
ATOM 844 O O . ILE A 1 106 ? -14.279 -7.882 -1.719 1.00 98.38 106 ILE A O 1
ATOM 848 N N . ALA A 1 107 ? -13.796 -9.522 -3.178 1.00 97.81 107 ALA A N 1
ATOM 849 C CA . ALA A 1 107 ? -14.434 -10.580 -2.407 1.00 97.81 107 ALA A CA 1
ATOM 850 C C . ALA A 1 107 ? -13.721 -10.834 -1.066 1.00 97.81 107 ALA A C 1
ATOM 852 O O . ALA A 1 107 ? -12.546 -10.522 -0.888 1.00 97.81 107 ALA A O 1
ATOM 853 N N . LEU A 1 108 ? -14.424 -11.471 -0.128 1.00 96.44 108 LEU A N 1
ATOM 854 C CA . LEU A 1 108 ? -13.817 -11.946 1.113 1.00 96.44 108 LEU A CA 1
ATOM 855 C C . LEU A 1 108 ? -12.733 -12.993 0.814 1.00 96.44 108 LEU A C 1
ATOM 857 O O . LEU A 1 108 ? -12.977 -13.965 0.095 1.00 96.44 108 LEU A O 1
ATOM 861 N N . GLY A 1 109 ? -11.550 -12.826 1.406 1.00 96.00 109 GLY A N 1
ATOM 862 C CA . GLY A 1 109 ? -10.447 -13.770 1.263 1.00 96.00 109 GLY A CA 1
ATOM 863 C C . GLY A 1 109 ? -9.074 -13.109 1.288 1.00 96.00 109 GLY A C 1
ATOM 864 O O . GLY A 1 109 ? -8.888 -12.008 1.801 1.00 96.00 109 GLY A O 1
ATOM 865 N N . PHE A 1 110 ? -8.089 -13.812 0.731 1.00 97.12 110 PHE A N 1
ATOM 866 C CA . PHE A 1 110 ? -6.709 -13.345 0.644 1.00 97.12 110 PHE A CA 1
ATOM 867 C C . PHE A 1 110 ? -6.434 -12.790 -0.751 1.00 97.12 110 PHE A C 1
ATOM 869 O O . PHE A 1 110 ? -6.539 -13.520 -1.737 1.00 97.12 110 PHE A O 1
ATOM 876 N N . HIS A 1 111 ? -6.036 -11.522 -0.818 1.00 98.25 111 HIS A N 1
ATOM 877 C CA . HIS A 1 111 ? -5.777 -10.822 -2.072 1.00 98.25 111 HIS A CA 1
ATOM 878 C C . HIS A 1 111 ? -4.363 -10.261 -2.106 1.00 98.25 111 HIS A C 1
ATOM 880 O O . HIS A 1 111 ? -3.851 -9.747 -1.112 1.00 98.25 111 HIS A O 1
ATOM 886 N N . GLY A 1 112 ? -3.724 -10.383 -3.265 1.00 97.94 112 GLY A N 1
ATOM 887 C CA . GLY A 1 112 ? -2.353 -9.956 -3.487 1.00 97.94 112 GLY A CA 1
ATOM 888 C C . GLY A 1 112 ? -2.284 -8.913 -4.590 1.00 97.94 112 GLY A C 1
ATOM 889 O O . GLY A 1 112 ? -2.778 -9.139 -5.693 1.00 97.94 112 GLY A O 1
ATOM 890 N N . LEU A 1 113 ? -1.649 -7.776 -4.313 1.00 97.75 113 LEU A N 1
ATOM 891 C CA . LEU A 1 113 ? -1.451 -6.720 -5.298 1.00 97.75 113 LEU A CA 1
ATOM 892 C C . LEU A 1 113 ? 0.018 -6.305 -5.344 1.00 97.75 113 LEU A C 1
ATOM 894 O O . LEU A 1 113 ? 0.644 -6.022 -4.327 1.00 97.75 113 LEU A O 1
ATOM 898 N N . SER A 1 114 ? 0.565 -6.250 -6.553 1.00 96.38 114 SER A N 1
ATOM 899 C CA . SER A 1 114 ? 1.888 -5.691 -6.813 1.00 96.38 114 SER A CA 1
ATOM 900 C C . SER A 1 114 ? 1.845 -4.869 -8.097 1.00 96.38 114 SER A C 1
ATOM 902 O O . SER A 1 114 ? 0.823 -4.260 -8.396 1.00 96.38 114 SER A O 1
ATOM 904 N N . ASN A 1 115 ? 2.929 -4.836 -8.874 1.00 97.12 115 ASN A N 1
ATOM 905 C CA . ASN A 1 115 ? 2.998 -4.031 -10.085 1.00 97.12 115 ASN A CA 1
ATOM 906 C C . ASN A 1 115 ? 2.341 -4.671 -11.320 1.00 97.12 115 ASN A C 1
ATOM 908 O O . ASN A 1 115 ? 2.815 -4.488 -12.436 1.00 97.12 115 ASN A O 1
ATOM 912 N N . ALA A 1 116 ? 1.251 -5.400 -11.106 1.00 97.31 116 ALA A N 1
ATOM 913 C CA . ALA A 1 116 ? 0.417 -6.056 -12.108 1.00 97.31 116 ALA A CA 1
ATOM 914 C C . ALA A 1 116 ? -1.053 -5.976 -11.662 1.00 97.31 116 ALA A C 1
ATOM 916 O O . ALA A 1 116 ? -1.349 -5.314 -10.667 1.00 97.31 116 ALA A O 1
ATOM 917 N N . LEU A 1 117 ? -1.979 -6.622 -12.374 1.00 98.00 117 LEU A N 1
ATOM 918 C CA . LEU A 1 117 ? -3.386 -6.656 -11.962 1.00 98.00 117 LEU A CA 1
ATOM 919 C C . LEU A 1 117 ? -3.569 -7.425 -10.643 1.00 98.00 117 LEU A C 1
ATOM 921 O O . LEU A 1 117 ? -2.726 -8.253 -10.276 1.00 98.00 117 LEU A O 1
ATOM 925 N N . LEU A 1 118 ? -4.674 -7.160 -9.941 1.00 98.31 118 LEU A N 1
ATOM 926 C CA . LEU A 1 118 ? -5.020 -7.836 -8.687 1.00 98.31 118 LEU A CA 1
ATOM 927 C C . LEU A 1 118 ? -4.946 -9.361 -8.850 1.00 98.31 118 LEU A C 1
ATOM 929 O O . LEU A 1 118 ? -5.450 -9.912 -9.826 1.00 98.31 118 LEU A O 1
ATOM 933 N N . ASN A 1 119 ? -4.313 -10.031 -7.888 1.00 97.75 119 ASN A N 1
ATOM 934 C CA . ASN A 1 119 ? -4.108 -11.480 -7.847 1.00 97.75 119 ASN A CA 1
ATOM 935 C C . ASN A 1 119 ? -3.288 -12.068 -9.011 1.00 97.75 119 ASN A C 1
ATOM 937 O O . ASN A 1 119 ? -3.309 -13.280 -9.223 1.00 97.75 119 ASN A O 1
ATOM 941 N N . THR A 1 120 ? -2.527 -11.250 -9.746 1.00 97.56 120 THR A N 1
ATOM 942 C CA . THR A 1 120 ? -1.534 -11.780 -10.692 1.00 97.56 120 THR A CA 1
ATOM 943 C C . THR A 1 120 ? -0.476 -12.572 -9.920 1.00 97.56 120 THR A C 1
ATOM 945 O O . THR A 1 120 ? 0.186 -12.021 -9.039 1.00 97.56 120 THR A O 1
ATOM 948 N N . SER A 1 121 ? -0.305 -13.851 -10.270 1.00 96.69 121 SER A N 1
ATOM 949 C CA . SER A 1 121 ? 0.693 -14.734 -9.658 1.00 96.69 121 SER A CA 1
ATOM 950 C C . SER A 1 121 ? 2.093 -14.268 -10.031 1.00 96.69 121 SER A C 1
ATOM 952 O O . SER A 1 121 ? 2.553 -14.448 -11.158 1.00 96.69 121 SER A O 1
ATOM 954 N N . TRP A 1 122 ? 2.749 -13.630 -9.066 1.00 96.88 122 TRP A N 1
ATOM 955 C CA . TRP A 1 122 ? 4.167 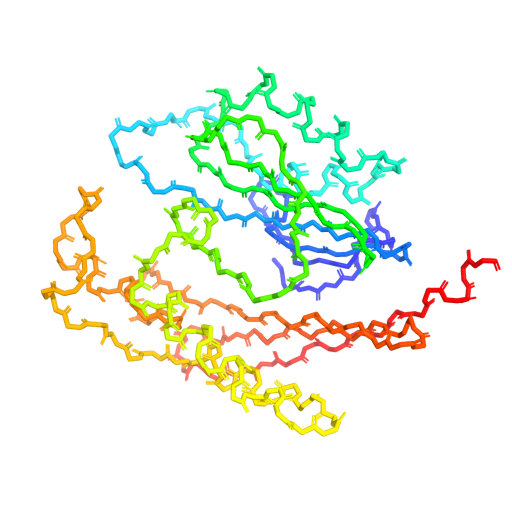-13.297 -9.075 1.00 96.88 122 TRP A CA 1
ATOM 956 C C . TRP A 1 122 ? 4.799 -13.907 -7.823 1.00 96.88 122 TRP A C 1
ATOM 958 O O . TRP A 1 122 ? 4.164 -13.882 -6.765 1.00 96.88 122 TRP A O 1
ATOM 968 N N . PRO A 1 123 ? 6.074 -14.335 -7.865 1.00 96.25 123 PRO A N 1
ATOM 969 C CA . PRO A 1 123 ? 6.696 -15.050 -6.749 1.00 96.25 123 PRO A CA 1
ATOM 970 C C . PRO A 1 123 ? 6.551 -14.367 -5.382 1.00 96.25 123 PRO A C 1
ATOM 972 O O . PRO A 1 123 ? 6.238 -15.021 -4.392 1.00 96.25 123 PRO A O 1
ATOM 975 N N . LYS A 1 124 ? 6.729 -13.040 -5.314 1.00 96.75 124 LYS A N 1
ATOM 976 C CA . LYS A 1 124 ? 6.565 -12.278 -4.063 1.00 96.75 124 LYS A CA 1
ATOM 977 C C . LYS A 1 124 ? 5.123 -12.146 -3.595 1.00 96.75 124 LYS A C 1
ATOM 979 O O . LYS A 1 124 ? 4.898 -12.041 -2.394 1.00 96.75 124 LYS A O 1
ATOM 984 N N . VAL A 1 125 ? 4.171 -12.124 -4.527 1.00 97.81 125 VAL A N 1
ATOM 985 C CA . VAL A 1 125 ? 2.744 -12.055 -4.208 1.00 97.81 125 VAL A CA 1
ATOM 986 C C . VAL A 1 125 ? 2.332 -13.377 -3.581 1.00 97.81 125 VAL A C 1
ATOM 988 O O . VAL A 1 125 ? 1.874 -13.386 -2.444 1.00 97.81 125 VAL A O 1
ATOM 991 N N . ASP A 1 126 ? 2.617 -14.488 -4.257 1.00 97.69 126 ASP A N 1
ATOM 992 C CA . ASP A 1 126 ? 2.266 -15.827 -3.780 1.00 97.69 126 ASP A CA 1
ATOM 993 C C . ASP A 1 126 ? 2.942 -16.122 -2.435 1.00 97.69 126 ASP A C 1
ATOM 995 O O . ASP A 1 126 ? 2.296 -16.523 -1.467 1.00 97.69 126 ASP A O 1
ATOM 999 N N . LYS A 1 127 ? 4.235 -15.803 -2.319 1.00 97.62 127 LYS A N 1
ATOM 1000 C CA . LYS A 1 127 ? 4.983 -15.919 -1.063 1.00 97.62 127 LYS A CA 1
ATOM 1001 C C . LYS A 1 127 ? 4.413 -15.043 0.055 1.00 97.62 127 LYS A C 1
ATOM 1003 O O . LYS A 1 127 ? 4.332 -15.493 1.197 1.00 97.62 127 LYS A O 1
ATOM 1008 N N . GLY A 1 128 ? 4.048 -13.798 -0.252 1.00 97.62 128 GLY A N 1
ATOM 1009 C CA . GLY A 1 128 ? 3.451 -12.870 0.706 1.00 97.62 128 GLY A CA 1
ATOM 1010 C C . GLY A 1 128 ? 2.109 -13.376 1.227 1.00 97.62 128 GLY A C 1
ATOM 1011 O O . GLY A 1 128 ? 1.880 -13.347 2.433 1.00 97.62 128 GLY A O 1
ATOM 1012 N N . LEU A 1 129 ? 1.268 -13.923 0.344 1.00 98.06 129 LEU A N 1
ATOM 1013 C CA . LEU A 1 129 ? -0.015 -14.526 0.707 1.00 98.06 129 LEU A CA 1
ATOM 1014 C C . LEU A 1 129 ? 0.155 -15.757 1.601 1.00 98.06 129 LEU A C 1
ATOM 1016 O O . LEU A 1 129 ? -0.529 -15.867 2.616 1.00 98.06 129 LEU A O 1
ATOM 1020 N N . GLU A 1 130 ? 1.082 -16.661 1.284 1.00 97.44 130 GLU A N 1
ATOM 1021 C CA . GLU A 1 130 ? 1.348 -17.842 2.120 1.00 97.44 130 GLU A CA 1
ATOM 1022 C C . GLU A 1 130 ? 1.873 -17.470 3.514 1.00 97.44 130 GLU A C 1
ATOM 1024 O O . GLU A 1 130 ? 1.473 -18.050 4.533 1.00 97.44 130 GLU A O 1
ATOM 1029 N N . LYS A 1 131 ? 2.729 -16.447 3.585 1.00 96.81 131 LYS A N 1
ATOM 1030 C CA . LYS A 1 131 ? 3.214 -15.905 4.856 1.00 96.81 131 LYS A CA 1
ATOM 1031 C C . LYS A 1 131 ? 2.114 -15.211 5.652 1.00 96.81 131 LYS A C 1
ATOM 1033 O O . LYS A 1 131 ? 2.005 -15.471 6.847 1.00 96.81 131 LYS A O 1
ATOM 1038 N N . LEU A 1 132 ? 1.271 -14.409 5.001 1.00 96.81 132 LEU A N 1
ATOM 1039 C CA . LEU A 1 132 ? 0.119 -13.758 5.624 1.00 96.81 132 LEU A CA 1
ATOM 1040 C C . LEU A 1 132 ? -0.839 -14.793 6.222 1.00 96.81 132 LEU A C 1
ATOM 1042 O O . LEU A 1 132 ? -1.144 -14.723 7.409 1.00 96.81 132 LEU A O 1
ATOM 1046 N N . LYS A 1 133 ? -1.234 -15.807 5.440 1.00 96.00 133 LYS A N 1
ATOM 1047 C CA . LYS A 1 133 ? -2.075 -16.923 5.909 1.00 96.00 133 LYS A CA 1
ATOM 1048 C C . LYS A 1 133 ? -1.490 -17.614 7.133 1.00 96.00 133 LYS A C 1
ATOM 1050 O O . LYS A 1 133 ? -2.238 -18.072 7.985 1.00 96.00 133 LYS A O 1
ATOM 1055 N N . SER A 1 134 ? -0.166 -17.728 7.209 1.00 94.38 134 SER A N 1
ATOM 1056 C CA . SER A 1 134 ? 0.521 -18.334 8.351 1.00 94.38 134 SER A CA 1
ATOM 1057 C C . SER A 1 134 ? 0.581 -17.400 9.562 1.00 94.38 134 SER A C 1
ATOM 1059 O O . SER A 1 134 ? 0.443 -17.871 10.687 1.00 94.38 134 SER A O 1
ATOM 1061 N N . ALA A 1 135 ? 0.754 -16.096 9.337 1.00 93.81 135 ALA A N 1
ATOM 1062 C CA . ALA A 1 135 ? 0.863 -15.082 10.383 1.00 93.81 135 ALA A CA 1
ATOM 1063 C C . ALA A 1 135 ? -0.456 -14.834 11.136 1.00 93.81 135 ALA A C 1
ATOM 1065 O O . ALA A 1 135 ? -0.410 -14.396 12.281 1.00 93.81 135 ALA A O 1
ATOM 1066 N N . ILE A 1 136 ? -1.607 -15.137 10.523 1.00 92.38 136 ILE A N 1
ATOM 1067 C CA . ILE A 1 136 ? -2.937 -14.883 11.107 1.00 92.38 136 ILE A CA 1
ATOM 1068 C C . ILE A 1 136 ? -3.645 -16.135 11.655 1.00 92.38 136 ILE A C 1
ATOM 1070 O O . ILE A 1 136 ? -4.842 -16.099 11.901 1.00 92.38 136 ILE A O 1
ATOM 1074 N N . LYS A 1 137 ? -2.941 -17.265 11.830 1.00 86.75 137 LYS A N 1
ATOM 1075 C CA . LYS A 1 137 ? -3.556 -18.525 12.312 1.00 86.75 137 LYS A CA 1
ATOM 1076 C C . LYS A 1 137 ? -3.943 -18.527 13.799 1.00 86.75 137 LYS A C 1
ATOM 1078 O O . LYS A 1 137 ? -4.602 -19.469 14.229 1.00 86.75 137 LYS A O 1
ATOM 1083 N N . GLY A 1 138 ? -3.474 -17.557 14.584 1.00 79.88 138 GLY A N 1
ATOM 1084 C CA . GLY A 1 138 ? -3.807 -17.435 16.007 1.00 79.88 138 GLY A CA 1
ATOM 1085 C C . GLY A 1 138 ? -5.153 -16.745 16.243 1.00 79.88 138 GLY A C 1
ATOM 1086 O O . GLY A 1 138 ? -5.724 -16.176 15.320 1.00 79.88 138 GLY A O 1
ATOM 1087 N N . GLU A 1 139 ? -5.636 -16.772 17.489 1.00 78.00 139 GLU A N 1
ATOM 1088 C CA . GLU A 1 139 ? -6.846 -16.032 17.897 1.00 78.00 139 GLU A CA 1
ATOM 1089 C C . GLU A 1 139 ? -6.662 -14.512 17.774 1.00 78.00 139 GLU A C 1
ATOM 1091 O O . GLU A 1 139 ? -7.601 -13.798 17.437 1.00 78.00 139 GLU A O 1
ATOM 1096 N N . GLU A 1 140 ? -5.436 -14.027 17.991 1.00 86.38 140 GLU A N 1
ATOM 1097 C CA . GLU A 1 140 ? -5.069 -12.619 17.869 1.00 86.38 140 GLU A CA 1
ATOM 1098 C C . GLU A 1 140 ? -3.979 -12.433 16.807 1.00 86.38 140 GLU A C 1
ATOM 1100 O O . GLU A 1 140 ? -2.960 -13.138 16.787 1.00 86.38 140 GLU A O 1
ATOM 1105 N N . VAL A 1 141 ? -4.175 -11.450 15.927 1.00 91.94 141 VAL A N 1
ATOM 1106 C CA . VAL A 1 141 ? -3.205 -11.103 14.886 1.00 91.94 141 VAL A CA 1
ATOM 1107 C C . VAL A 1 141 ? -2.083 -10.261 15.485 1.00 91.94 141 VAL A C 1
ATOM 1109 O O . VAL A 1 141 ? -2.258 -9.098 15.830 1.00 91.94 141 VAL A O 1
ATOM 1112 N N . GLN A 1 142 ? -0.886 -10.839 15.552 1.00 93.50 142 GLN A N 1
ATOM 1113 C CA . GLN A 1 142 ? 0.300 -10.148 16.053 1.00 93.50 142 GLN A CA 1
ATOM 1114 C C . GLN A 1 142 ? 0.923 -9.276 14.953 1.00 93.50 142 GLN A C 1
ATOM 1116 O O . GLN A 1 142 ? 1.492 -9.801 13.990 1.00 93.50 142 GLN A O 1
ATOM 1121 N N . VAL A 1 143 ? 0.881 -7.950 15.121 1.00 95.69 143 VAL A N 1
ATOM 1122 C CA . VAL A 1 143 ? 1.440 -6.964 14.170 1.00 95.69 143 VAL A CA 1
ATOM 1123 C C . VAL A 1 143 ? 2.895 -7.273 13.794 1.00 95.69 143 VAL A C 1
ATOM 1125 O O . VAL A 1 143 ? 3.261 -7.201 12.621 1.00 95.69 143 VAL A O 1
ATOM 1128 N N . GLU A 1 144 ? 3.725 -7.701 14.750 1.00 95.88 144 GLU A N 1
ATOM 1129 C CA . GLU A 1 144 ? 5.130 -8.039 14.475 1.00 95.88 144 GLU A CA 1
ATOM 1130 C C . GLU A 1 144 ? 5.276 -9.223 13.502 1.00 95.88 144 GLU A C 1
ATOM 1132 O O . GLU A 1 144 ? 6.174 -9.240 12.660 1.00 95.88 144 GLU A O 1
ATOM 1137 N N . SER A 1 145 ? 4.362 -10.197 13.542 1.00 95.62 145 SER A N 1
ATOM 1138 C CA . SER A 1 145 ? 4.369 -11.320 12.592 1.00 95.62 145 SER A CA 1
ATOM 1139 C C . SER A 1 145 ? 4.057 -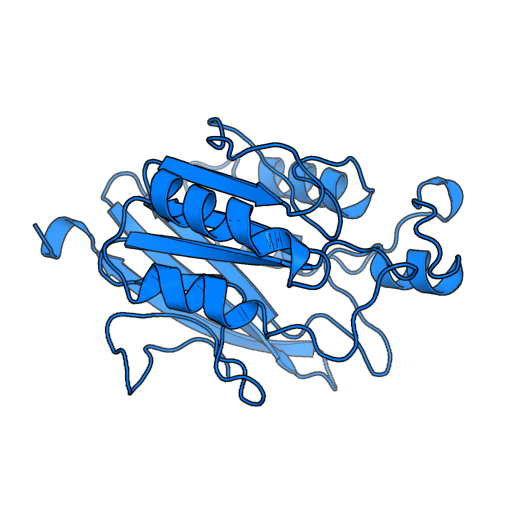10.861 11.162 1.00 95.62 145 SER A C 1
ATOM 1141 O O . SER A 1 145 ? 4.597 -11.411 10.194 1.00 95.62 145 SER A O 1
ATOM 1143 N N . LEU A 1 146 ? 3.236 -9.817 11.016 1.00 97.81 146 LEU A N 1
ATOM 1144 C CA . LEU A 1 146 ? 2.960 -9.179 9.729 1.00 97.81 146 LEU A CA 1
ATOM 1145 C C . LEU A 1 146 ? 4.170 -8.377 9.242 1.00 97.81 146 LEU A C 1
ATOM 1147 O O . LEU A 1 146 ? 4.575 -8.535 8.090 1.00 97.81 146 LEU A O 1
ATOM 1151 N N . PHE A 1 147 ? 4.835 -7.612 10.112 1.00 98.06 147 PHE A N 1
ATOM 1152 C CA . PHE A 1 147 ? 6.074 -6.926 9.731 1.00 98.06 147 PHE A CA 1
ATOM 1153 C C . PHE A 1 147 ? 7.202 -7.887 9.362 1.00 98.06 147 PHE A C 1
ATOM 1155 O O . PHE A 1 147 ? 7.918 -7.639 8.395 1.00 98.06 147 PHE A O 1
ATOM 1162 N N . LYS A 1 148 ? 7.319 -9.036 10.034 1.00 96.44 148 LYS A N 1
ATOM 1163 C CA . LYS A 1 148 ? 8.252 -10.101 9.635 1.00 96.44 148 LYS A CA 1
ATOM 1164 C C . LYS A 1 148 ? 7.944 -10.665 8.245 1.00 96.44 148 LYS A C 1
ATOM 1166 O O . LYS A 1 148 ? 8.853 -11.101 7.536 1.00 96.44 148 LYS A O 1
ATOM 1171 N N . THR A 1 149 ? 6.675 -10.665 7.840 1.00 96.56 149 THR A N 1
ATOM 1172 C CA . THR A 1 149 ? 6.276 -11.015 6.470 1.00 96.56 149 THR A CA 1
ATOM 1173 C C . THR A 1 149 ? 6.707 -9.934 5.482 1.00 96.56 149 THR A C 1
ATOM 1175 O O . THR A 1 149 ? 7.322 -10.257 4.465 1.00 96.56 149 THR A O 1
ATOM 1178 N N . LEU A 1 150 ? 6.446 -8.665 5.805 1.00 97.75 150 LEU A N 1
ATOM 1179 C CA . LEU A 1 150 ? 6.778 -7.513 4.962 1.00 97.75 150 LEU A CA 1
ATOM 1180 C C . LEU A 1 150 ? 8.288 -7.257 4.837 1.00 97.75 150 LEU A C 1
ATOM 1182 O O . LEU A 1 150 ? 8.716 -6.731 3.817 1.00 97.75 150 LEU A O 1
ATOM 1186 N N . TYR A 1 151 ? 9.096 -7.674 5.818 1.00 97.88 151 TYR A N 1
ATOM 1187 C CA . TYR A 1 151 ? 10.558 -7.528 5.825 1.00 97.88 151 TYR A CA 1
ATOM 1188 C C . TYR A 1 151 ? 11.310 -8.642 5.064 1.00 97.88 151 TYR A C 1
ATOM 1190 O O . TYR A 1 151 ? 12.537 -8.706 5.096 1.00 97.88 151 TYR A O 1
ATOM 1198 N N . ASP A 1 152 ? 10.609 -9.544 4.371 1.00 97.56 152 ASP A N 1
ATOM 1199 C CA . ASP A 1 152 ? 11.252 -10.611 3.597 1.00 97.56 152 ASP A CA 1
ATOM 1200 C C . ASP A 1 152 ? 12.004 -10.068 2.370 1.00 97.56 152 ASP A C 1
ATOM 1202 O O . ASP A 1 152 ? 11.400 -9.681 1.366 1.00 97.56 152 ASP A O 1
ATOM 1206 N N . ASP A 1 153 ? 13.333 -10.102 2.430 1.00 96.69 153 ASP A N 1
ATOM 1207 C CA . ASP A 1 153 ? 14.244 -9.638 1.382 1.00 96.69 153 ASP A CA 1
ATOM 1208 C C . ASP A 1 153 ? 14.775 -10.756 0.466 1.00 96.69 153 ASP A C 1
ATOM 1210 O O . ASP A 1 153 ? 15.661 -10.531 -0.364 1.00 96.69 153 ASP A O 1
ATOM 1214 N N . VAL A 1 154 ? 14.215 -11.965 0.556 1.00 96.94 154 VAL A N 1
ATOM 1215 C CA . VAL A 1 154 ? 14.663 -13.108 -0.244 1.00 96.94 154 VAL A CA 1
ATOM 1216 C C . VAL A 1 154 ? 14.096 -13.000 -1.658 1.00 96.94 154 VAL A C 1
ATOM 1218 O O . VAL A 1 154 ? 12.884 -13.071 -1.878 1.00 96.94 154 VAL A O 1
ATOM 1221 N N . LYS A 1 155 ? 15.009 -12.878 -2.624 1.00 97.25 155 LYS A N 1
ATOM 1222 C CA . LYS A 1 155 ? 14.723 -12.805 -4.063 1.00 97.25 155 LYS A CA 1
ATOM 1223 C C . LYS A 1 155 ? 14.242 -14.149 -4.610 1.00 97.25 155 LYS A C 1
ATOM 1225 O O . LYS A 1 155 ? 14.684 -15.210 -4.167 1.00 97.25 155 LYS A O 1
ATOM 1230 N N . ALA A 1 156 ? 13.369 -14.099 -5.608 1.00 96.56 156 ALA A N 1
ATOM 1231 C CA . ALA A 1 156 ? 12.910 -15.283 -6.320 1.00 96.56 156 ALA A CA 1
ATOM 1232 C C . ALA A 1 156 ? 13.974 -15.792 -7.314 1.00 96.56 156 ALA A C 1
ATOM 1234 O O . ALA A 1 156 ? 14.795 -15.009 -7.812 1.00 96.56 156 ALA A O 1
ATOM 1235 N N . PRO A 1 157 ? 13.986 -17.101 -7.621 1.00 95.81 157 PRO A N 1
ATOM 1236 C CA . PRO A 1 157 ? 14.900 -17.646 -8.613 1.00 95.81 157 PRO A CA 1
ATOM 1237 C C . PRO A 1 157 ? 14.548 -17.131 -10.024 1.00 95.81 157 PRO A C 1
ATOM 1239 O O . PRO A 1 157 ? 13.362 -17.011 -10.340 1.00 95.81 157 PRO A O 1
ATOM 1242 N N . PRO A 1 158 ? 15.544 -16.880 -10.902 1.00 94.62 158 PRO A N 1
ATOM 1243 C CA . PRO A 1 158 ? 15.321 -16.231 -12.198 1.00 94.62 158 PRO A CA 1
ATOM 1244 C C . PRO A 1 158 ? 14.256 -16.874 -13.093 1.00 94.62 158 PRO A C 1
ATOM 1246 O O . PRO A 1 158 ? 13.520 -16.168 -13.767 1.00 94.62 158 PRO A O 1
ATOM 1249 N N . HIS A 1 159 ? 14.136 -18.204 -13.075 1.00 94.81 159 HIS A N 1
ATOM 1250 C CA . HIS A 1 159 ? 13.188 -18.944 -13.917 1.00 94.81 159 HIS A CA 1
ATOM 1251 C C . HIS A 1 159 ? 11.715 -18.799 -13.493 1.00 94.81 159 HIS A C 1
ATOM 1253 O O . HIS A 1 159 ? 10.838 -19.243 -14.225 1.00 94.81 159 HIS A O 1
ATOM 1259 N N . LEU A 1 160 ? 11.439 -18.217 -12.319 1.00 95.00 160 LEU A N 1
ATOM 1260 C CA . LEU A 1 160 ? 10.080 -17.914 -11.848 1.00 95.00 160 LEU A CA 1
ATOM 1261 C C . LEU A 1 160 ? 9.705 -16.439 -12.038 1.00 95.00 160 LEU A C 1
ATOM 1263 O O . LEU A 1 160 ? 8.602 -16.036 -11.671 1.00 95.00 160 LEU A O 1
ATOM 1267 N N . LEU A 1 161 ? 10.626 -15.612 -12.535 1.00 94.62 161 LEU A N 1
ATOM 1268 C CA . LEU A 1 161 ? 10.380 -14.186 -12.701 1.00 94.62 161 LEU A CA 1
ATOM 1269 C C . LEU A 1 161 ? 9.510 -13.930 -13.937 1.00 94.62 161 LEU A C 1
ATOM 1271 O O . LEU A 1 161 ? 9.691 -14.597 -14.957 1.00 94.62 161 LEU A O 1
ATOM 1275 N N . PRO A 1 162 ? 8.590 -12.954 -13.874 1.00 93.31 162 PRO A N 1
ATOM 1276 C CA . PRO A 1 162 ? 7.910 -12.485 -15.070 1.00 93.31 162 PRO A CA 1
ATOM 1277 C C . PRO A 1 162 ? 8.908 -11.782 -16.001 1.00 93.31 162 PRO A C 1
ATOM 1279 O O . PRO A 1 162 ? 9.911 -11.232 -15.545 1.00 93.31 162 PRO A O 1
ATOM 1282 N N . ASP A 1 163 ? 8.597 -11.739 -17.295 1.00 93.12 163 ASP A N 1
ATOM 1283 C CA . ASP A 1 163 ? 9.239 -10.807 -18.221 1.00 93.12 163 ASP A CA 1
ATOM 1284 C C . ASP A 1 163 ? 8.320 -9.605 -18.433 1.00 93.12 163 ASP A C 1
ATOM 1286 O O . ASP A 1 163 ? 7.319 -9.678 -19.147 1.00 93.12 163 ASP A O 1
ATOM 1290 N N . THR A 1 164 ? 8.636 -8.499 -17.762 1.00 93.06 164 THR A N 1
ATOM 1291 C CA . THR A 1 164 ? 7.888 -7.242 -17.899 1.00 93.06 164 THR A CA 1
ATOM 1292 C C . THR A 1 164 ?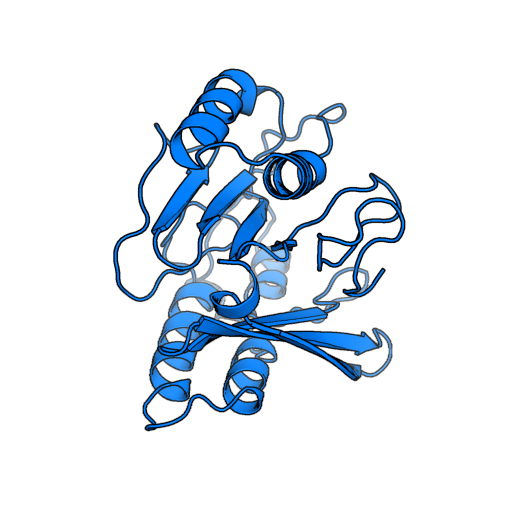 8.610 -6.212 -18.768 1.00 93.06 164 THR A C 1
ATOM 1294 O O . THR A 1 164 ? 8.195 -5.054 -18.823 1.00 93.06 164 THR A O 1
ATOM 1297 N N . GLY A 1 165 ? 9.710 -6.596 -19.425 1.00 94.12 165 GLY A N 1
ATOM 1298 C CA . GLY A 1 165 ? 10.495 -5.704 -20.281 1.00 94.12 165 GLY A CA 1
ATOM 1299 C C . GLY A 1 165 ? 11.487 -4.790 -19.552 1.00 94.12 165 GLY A C 1
ATOM 1300 O O . GLY A 1 165 ? 12.097 -3.931 -20.184 1.00 94.12 165 GLY A O 1
ATOM 1301 N N . ILE A 1 166 ? 11.692 -4.950 -18.238 1.00 94.19 166 ILE A N 1
ATOM 1302 C CA . ILE A 1 166 ? 12.666 -4.145 -17.468 1.00 94.19 166 ILE A CA 1
ATOM 1303 C C . ILE A 1 166 ? 14.074 -4.764 -17.402 1.00 94.19 166 ILE A C 1
ATOM 1305 O O . ILE A 1 166 ? 14.984 -4.157 -16.835 1.00 94.19 166 ILE A O 1
ATOM 1309 N N . GLY A 1 167 ? 14.251 -5.957 -17.975 1.00 95.62 167 GLY A N 1
ATOM 1310 C CA . GLY A 1 167 ? 15.496 -6.723 -17.950 1.00 95.62 167 GLY A CA 1
ATOM 1311 C C . GLY A 1 167 ? 15.640 -7.623 -16.716 1.00 95.62 167 GLY A C 1
ATOM 1312 O O . GLY A 1 167 ? 15.223 -7.275 -15.611 1.00 95.62 167 GLY A O 1
ATOM 1313 N N . ALA A 1 168 ? 16.275 -8.783 -16.909 1.00 94.94 168 ALA A N 1
ATOM 1314 C CA . ALA A 1 168 ? 16.333 -9.867 -15.923 1.00 94.94 168 ALA A CA 1
ATOM 1315 C C . ALA A 1 168 ? 16.970 -9.474 -14.577 1.00 94.94 168 ALA A C 1
ATOM 1317 O O . ALA A 1 168 ? 16.507 -9.902 -13.522 1.00 94.94 168 ALA A O 1
ATOM 1318 N N . GLU A 1 169 ? 18.007 -8.631 -14.592 1.00 94.12 169 GLU A N 1
ATOM 1319 C CA . GLU A 1 169 ? 18.653 -8.152 -13.364 1.00 94.12 169 GLU A CA 1
ATOM 1320 C C . GLU A 1 169 ? 17.671 -7.351 -12.496 1.00 94.12 169 GLU A C 1
ATOM 1322 O O . GLU A 1 169 ? 17.528 -7.611 -11.299 1.00 94.12 169 GLU A O 1
ATOM 1327 N N . LYS A 1 170 ? 16.930 -6.417 -13.108 1.00 94.19 170 LYS A N 1
ATOM 1328 C CA . LYS A 1 170 ? 15.926 -5.618 -12.396 1.00 94.19 170 LYS A CA 1
ATOM 1329 C C . LYS A 1 170 ? 14.753 -6.475 -11.939 1.00 94.19 170 LYS A C 1
ATOM 1331 O O . LYS A 1 170 ? 14.274 -6.273 -10.826 1.00 94.19 170 LYS A O 1
ATOM 1336 N N . GLU A 1 171 ? 14.322 -7.448 -12.742 1.00 96.19 171 GLU A N 1
ATOM 1337 C CA . GLU A 1 171 ? 13.300 -8.412 -12.316 1.00 96.19 171 GLU A CA 1
ATOM 1338 C C . GLU A 1 171 ? 13.711 -9.126 -11.032 1.00 96.19 171 GLU A C 1
ATOM 1340 O O . GLU A 1 171 ? 12.936 -9.199 -10.077 1.00 96.19 171 GLU A O 1
ATOM 1345 N N . GLN A 1 172 ? 14.962 -9.584 -10.966 1.00 95.69 172 GLN A N 1
ATOM 1346 C CA . GLN A 1 172 ? 15.465 -10.293 -9.799 1.00 95.69 172 GLN A CA 1
ATOM 1347 C C . GLN A 1 172 ? 15.574 -9.374 -8.579 1.00 95.69 172 GLN A C 1
ATOM 1349 O O . GLN A 1 172 ? 15.190 -9.771 -7.478 1.00 95.69 172 GLN A O 1
ATOM 1354 N N . VAL A 1 173 ? 16.050 -8.138 -8.752 1.00 94.00 173 VAL A N 1
ATOM 1355 C CA . VAL A 1 173 ? 16.129 -7.142 -7.668 1.00 94.00 173 VAL A CA 1
ATOM 1356 C C . VAL A 1 173 ? 14.746 -6.812 -7.097 1.00 94.00 173 VAL A C 1
ATOM 1358 O O . VAL A 1 173 ? 14.603 -6.715 -5.881 1.00 94.00 173 VAL A O 1
ATOM 1361 N N . LEU A 1 174 ? 13.721 -6.685 -7.943 1.00 95.19 174 LEU A N 1
ATOM 1362 C CA . LEU A 1 174 ? 12.357 -6.304 -7.545 1.00 95.19 174 LEU A CA 1
ATOM 1363 C C . LEU A 1 174 ? 11.476 -7.489 -7.104 1.00 95.19 174 LEU A C 1
ATOM 1365 O O . LEU A 1 174 ? 10.270 -7.309 -6.878 1.00 95.19 174 LEU A O 1
ATOM 1369 N N . SER A 1 175 ? 12.059 -8.690 -7.022 1.00 96.50 175 SER A N 1
ATOM 1370 C CA . SER A 1 175 ? 11.353 -9.947 -6.749 1.00 96.50 175 SER A CA 1
ATOM 1371 C C . SER A 1 175 ? 11.189 -10.287 -5.268 1.00 96.50 175 SER A C 1
ATOM 1373 O O . SER A 1 175 ? 10.486 -11.245 -4.961 1.00 96.50 175 SER A O 1
ATOM 1375 N N . SER A 1 176 ? 11.815 -9.543 -4.355 1.00 96.88 176 SER A N 1
ATOM 1376 C CA . SER A 1 176 ? 11.574 -9.674 -2.915 1.00 96.88 176 SER A CA 1
ATOM 1377 C C . SER A 1 176 ? 10.368 -8.835 -2.471 1.00 96.88 176 SER A C 1
ATOM 1379 O O . SER A 1 176 ? 9.909 -7.943 -3.193 1.00 96.88 176 SER A O 1
ATOM 1381 N N . ILE A 1 177 ? 9.831 -9.130 -1.282 1.00 97.38 177 ILE A N 1
ATOM 1382 C CA . ILE A 1 177 ? 8.769 -8.321 -0.659 1.00 97.38 177 ILE A CA 1
ATOM 1383 C C . ILE A 1 177 ? 9.388 -7.016 -0.141 1.00 97.38 177 ILE A C 1
ATOM 1385 O O . ILE A 1 177 ? 8.919 -5.924 -0.462 1.00 97.38 177 ILE A O 1
ATOM 1389 N N . PHE A 1 178 ? 10.504 -7.138 0.579 1.00 98.00 178 PHE A N 1
ATOM 1390 C CA . PHE A 1 178 ? 11.335 -6.035 1.029 1.00 98.00 178 PHE A CA 1
ATOM 1391 C C . PHE A 1 178 ? 12.518 -5.840 0.080 1.00 98.00 178 PHE A C 1
ATOM 1393 O O . PHE A 1 178 ? 13.409 -6.687 -0.020 1.00 98.00 178 PHE A O 1
ATOM 1400 N N . ILE A 1 179 ? 12.536 -4.735 -0.657 1.00 96.62 179 ILE A N 1
ATOM 1401 C CA . ILE A 1 179 ? 13.546 -4.498 -1.692 1.00 96.62 179 ILE A CA 1
ATOM 1402 C C . ILE A 1 179 ? 14.720 -3.738 -1.082 1.00 96.62 179 ILE A C 1
ATOM 1404 O O . ILE A 1 179 ? 14.554 -2.624 -0.587 1.00 96.62 179 ILE A O 1
ATOM 1408 N N . LYS A 1 180 ? 15.917 -4.324 -1.179 1.00 94.38 180 LYS A N 1
ATOM 1409 C CA . LYS A 1 180 ? 17.192 -3.701 -0.803 1.00 94.38 180 LYS A CA 1
ATOM 1410 C C . LYS A 1 180 ? 18.059 -3.549 -2.050 1.00 94.38 180 LYS A C 1
ATOM 1412 O O . LYS A 1 180 ? 18.575 -4.540 -2.571 1.00 94.38 180 LYS A O 1
ATOM 1417 N N . SER A 1 181 ? 18.193 -2.322 -2.550 1.00 91.19 181 SER A N 1
ATOM 1418 C CA . SER A 1 181 ? 19.034 -1.998 -3.705 1.00 91.19 181 SER A CA 1
ATOM 1419 C C . SER A 1 181 ? 19.595 -0.574 -3.597 1.00 91.19 181 SER A C 1
ATOM 1421 O O . SER A 1 181 ? 18.953 0.301 -3.011 1.00 91.19 181 SER A O 1
ATOM 1423 N N . PRO A 1 182 ? 20.777 -0.293 -4.174 1.00 86.69 182 PRO A N 1
ATOM 1424 C CA . PRO A 1 182 ? 21.264 1.074 -4.312 1.00 86.69 182 PRO A CA 1
ATOM 1425 C C . PRO A 1 182 ? 20.260 1.943 -5.079 1.00 86.69 182 PRO A C 1
ATOM 1427 O O . PRO A 1 182 ? 19.746 1.532 -6.120 1.00 86.69 182 PRO A O 1
ATOM 1430 N N . GLY A 1 183 ? 19.959 3.133 -4.555 1.00 86.00 183 GLY A N 1
ATOM 1431 C CA . GLY A 1 183 ? 19.083 4.121 -5.200 1.00 86.00 183 GLY A CA 1
ATOM 1432 C C . GLY A 1 183 ? 17.584 3.785 -5.239 1.00 86.00 183 GLY A C 1
ATOM 1433 O O . GLY A 1 183 ? 16.795 4.649 -5.610 1.00 86.00 183 GLY A O 1
ATOM 1434 N N . TYR A 1 184 ? 17.164 2.579 -4.842 1.00 89.50 184 TYR A N 1
ATOM 1435 C CA . TYR A 1 184 ? 15.755 2.175 -4.808 1.00 89.50 184 TYR A CA 1
ATOM 1436 C C . TYR A 1 184 ? 15.519 1.063 -3.782 1.00 89.50 184 TYR A C 1
ATOM 1438 O O . TYR A 1 184 ? 16.228 0.061 -3.768 1.00 89.50 184 TYR A O 1
ATOM 1446 N N . GLY A 1 185 ? 14.478 1.182 -2.962 1.00 93.56 185 GLY A N 1
ATOM 1447 C CA . GLY A 1 185 ? 14.144 0.134 -2.003 1.00 93.56 185 GLY A CA 1
ATOM 1448 C C . GLY A 1 185 ? 12.914 0.438 -1.166 1.00 93.56 185 GLY A C 1
ATOM 1449 O O . GLY A 1 185 ? 12.337 1.525 -1.241 1.00 93.56 185 GLY A O 1
ATOM 1450 N N . SER A 1 186 ? 12.523 -0.543 -0.360 1.00 95.25 186 SER A N 1
ATOM 1451 C CA . SER A 1 186 ? 11.422 -0.414 0.591 1.00 95.25 186 SER A CA 1
ATOM 1452 C C . SER A 1 186 ? 11.802 0.579 1.693 1.00 95.25 186 SER A C 1
ATOM 1454 O O . SER A 1 186 ? 12.779 0.382 2.410 1.00 95.25 186 SER A O 1
ATOM 1456 N N . ARG A 1 187 ? 11.038 1.672 1.808 1.00 94.75 187 ARG A N 1
ATOM 1457 C CA . ARG A 1 187 ? 11.265 2.746 2.798 1.00 94.75 187 ARG A CA 1
ATOM 1458 C C . ARG A 1 187 ? 10.386 2.623 4.033 1.00 94.75 187 ARG A C 1
ATOM 1460 O O . ARG A 1 187 ? 10.762 3.075 5.108 1.00 94.75 187 ARG A O 1
ATOM 1467 N N . CYS A 1 188 ? 9.211 2.034 3.867 1.00 96.12 188 CYS A N 1
ATOM 1468 C CA . CYS A 1 188 ? 8.271 1.793 4.942 1.00 96.12 188 CYS A CA 1
ATOM 1469 C C . CYS A 1 188 ? 7.491 0.502 4.694 1.00 96.12 188 CYS A C 1
ATOM 1471 O O . CYS A 1 188 ? 7.540 -0.089 3.611 1.00 96.12 188 CYS A O 1
ATOM 1473 N N . SER A 1 189 ? 6.800 0.051 5.726 1.00 97.50 189 SER A N 1
ATOM 1474 C CA . SER A 1 189 ? 5.809 -1.014 5.690 1.00 97.50 189 SER A CA 1
ATOM 1475 C C . SER A 1 189 ? 4.631 -0.567 6.538 1.00 97.50 189 SER A C 1
ATOM 1477 O O . SER A 1 189 ? 4.840 -0.020 7.617 1.00 97.50 189 SER A O 1
ATOM 1479 N N . THR A 1 190 ? 3.414 -0.807 6.063 1.00 97.81 190 THR A N 1
ATOM 1480 C CA . THR A 1 190 ? 2.193 -0.401 6.763 1.00 97.81 190 THR A CA 1
ATOM 1481 C C . THR A 1 190 ? 1.314 -1.615 6.993 1.00 97.81 190 THR A C 1
ATOM 1483 O O . THR A 1 190 ? 1.096 -2.415 6.084 1.00 97.81 190 THR A O 1
ATOM 1486 N N . VAL A 1 191 ? 0.813 -1.736 8.215 1.00 97.81 191 VAL A N 1
ATOM 1487 C CA . VAL A 1 191 ? -0.178 -2.719 8.636 1.00 97.81 191 VAL A CA 1
ATOM 1488 C C . VAL A 1 191 ? -1.421 -1.952 9.072 1.00 97.81 191 VAL A C 1
ATOM 1490 O O . VAL A 1 191 ? -1.340 -1.061 9.913 1.00 97.81 191 VAL A O 1
ATOM 1493 N N . LEU A 1 192 ? -2.562 -2.304 8.487 1.00 97.38 192 LEU A N 1
ATOM 1494 C CA . LEU A 1 192 ? -3.876 -1.812 8.877 1.00 97.38 192 LEU A CA 1
ATOM 1495 C C . LEU A 1 192 ? -4.706 -3.015 9.321 1.00 97.38 192 LEU A C 1
ATOM 1497 O O . LEU A 1 192 ? -4.957 -3.910 8.515 1.00 97.38 192 LEU A O 1
ATOM 1501 N N . LEU A 1 193 ? -5.095 -3.041 10.590 1.00 96.25 193 LEU A N 1
ATOM 1502 C CA . LEU A 1 193 ? -5.978 -4.057 11.159 1.00 96.25 193 LEU A CA 1
ATOM 1503 C C . LEU A 1 193 ? -7.296 -3.409 11.558 1.00 96.25 193 LEU A C 1
ATOM 1505 O O . LEU A 1 193 ? -7.297 -2.280 12.044 1.00 96.25 193 LEU A O 1
ATOM 1509 N N . VAL A 1 194 ? -8.389 -4.139 11.365 1.00 94.69 194 VAL A N 1
ATOM 1510 C CA . VAL A 1 194 ? -9.725 -3.783 11.845 1.00 94.69 194 VAL A CA 1
ATOM 1511 C C . VAL A 1 194 ? -10.280 -5.005 12.562 1.00 94.69 194 VAL A C 1
ATOM 1513 O O . VAL A 1 194 ? -10.252 -6.100 11.997 1.00 94.69 194 VAL A O 1
ATOM 1516 N N . ASP A 1 195 ? -10.720 -4.837 13.805 1.00 92.38 195 ASP A N 1
ATOM 1517 C CA . ASP A 1 195 ? -11.328 -5.913 14.589 1.00 92.38 195 ASP A CA 1
ATOM 1518 C C . ASP A 1 195 ? -12.866 -5.900 14.523 1.00 92.38 195 ASP A C 1
ATOM 1520 O O . ASP A 1 195 ? -13.489 -5.010 13.943 1.00 92.38 195 ASP A O 1
ATOM 1524 N N . ASN A 1 196 ? -13.491 -6.904 15.144 1.00 90.19 196 ASN A N 1
ATOM 1525 C CA . ASN A 1 196 ? -14.951 -7.041 15.191 1.00 90.19 196 ASN A CA 1
ATOM 1526 C C . ASN A 1 196 ? -15.643 -5.981 16.074 1.00 90.19 196 ASN A C 1
ATOM 1528 O O . ASN A 1 196 ? -16.870 -5.917 16.102 1.00 90.19 196 ASN A O 1
ATOM 1532 N N . GLU A 1 197 ? -14.881 -5.165 16.807 1.00 92.44 197 GLU A N 1
ATOM 1533 C CA . GLU A 1 197 ? -15.371 -4.036 17.601 1.00 92.44 197 GLU A CA 1
ATOM 1534 C C . GLU A 1 197 ? -15.139 -2.697 16.880 1.00 92.44 197 GLU A C 1
ATOM 1536 O O . GLU A 1 197 ? -15.242 -1.627 17.492 1.00 92.44 197 GLU A O 1
ATOM 1541 N N . ASN A 1 198 ? -14.832 -2.736 15.579 1.00 92.69 198 ASN A N 1
ATOM 1542 C CA . ASN A 1 198 ? -14.496 -1.583 14.748 1.00 92.69 198 ASN A CA 1
ATOM 1543 C C . ASN A 1 198 ? -13.355 -0.722 15.326 1.00 92.69 198 ASN A C 1
ATOM 1545 O O . ASN A 1 198 ? -13.333 0.505 15.142 1.00 92.69 198 ASN A O 1
ATOM 1549 N N . GLN A 1 199 ? -12.415 -1.342 16.049 1.00 94.31 199 GLN A N 1
ATOM 1550 C CA . GLN A 1 199 ? -11.140 -0.717 16.377 1.00 94.31 199 GLN A CA 1
ATOM 1551 C C . GLN A 1 199 ? -10.177 -0.934 15.223 1.00 94.31 199 GLN A C 1
ATOM 1553 O O . GLN A 1 199 ? -9.917 -2.052 14.779 1.00 94.31 199 GLN A O 1
ATOM 1558 N N . ILE A 1 200 ? -9.622 0.171 14.757 1.00 95.38 200 ILE A N 1
ATOM 1559 C CA . ILE A 1 200 ? -8.602 0.191 13.730 1.00 95.38 200 ILE A CA 1
ATOM 1560 C C . ILE A 1 200 ? -7.258 0.392 14.400 1.00 95.38 200 ILE A C 1
ATOM 1562 O O . ILE A 1 200 ? -7.075 1.347 15.157 1.00 95.38 200 ILE A O 1
ATOM 1566 N N . GLN A 1 201 ? -6.300 -0.456 14.050 1.00 96.94 201 GLN A N 1
ATOM 1567 C CA . GLN A 1 201 ? -4.894 -0.272 14.367 1.00 96.94 201 GLN A CA 1
ATOM 1568 C C . GLN A 1 201 ? -4.124 -0.011 13.070 1.00 96.94 201 GLN A C 1
ATOM 1570 O O . GLN A 1 201 ? -3.991 -0.892 12.221 1.00 96.94 201 GLN A O 1
ATOM 1575 N N . TYR A 1 202 ? -3.608 1.207 12.922 1.00 97.88 202 TYR A N 1
ATOM 1576 C CA . TYR A 1 202 ? -2.717 1.591 11.830 1.00 97.88 202 TYR A CA 1
ATOM 1577 C C . TYR A 1 202 ? -1.291 1.641 12.371 1.00 97.88 202 TYR A C 1
ATOM 1579 O O . TYR A 1 202 ? -0.994 2.443 13.261 1.00 97.88 202 TYR A O 1
ATOM 1587 N N . VAL A 1 203 ? -0.399 0.819 11.825 1.00 98.25 203 VAL A N 1
ATOM 1588 C CA . VAL A 1 203 ? 1.021 0.809 12.191 1.00 98.25 203 VAL A CA 1
ATOM 1589 C C . VAL A 1 203 ? 1.870 1.002 10.950 1.00 98.25 203 VAL A C 1
ATOM 1591 O O . VAL A 1 203 ? 1.798 0.203 10.020 1.00 98.25 203 VAL A O 1
ATOM 1594 N N . GLU A 1 204 ? 2.707 2.035 10.938 1.00 98.38 204 GLU A N 1
ATOM 1595 C CA . GLU A 1 204 ? 3.726 2.224 9.905 1.00 98.38 204 GLU A CA 1
ATOM 1596 C C . GLU A 1 204 ? 5.119 2.076 10.509 1.00 98.38 204 GLU A C 1
ATOM 1598 O O . GLU A 1 204 ? 5.492 2.801 11.433 1.00 98.38 204 GLU A O 1
ATOM 1603 N N . ARG A 1 205 ? 5.894 1.154 9.941 1.00 98.25 205 ARG A N 1
ATOM 1604 C CA . ARG A 1 205 ? 7.314 0.952 10.213 1.00 98.25 205 ARG A CA 1
ATOM 1605 C C . ARG A 1 205 ? 8.121 1.678 9.150 1.00 98.25 205 ARG A C 1
ATOM 1607 O O . ARG A 1 205 ? 8.064 1.305 7.980 1.00 98.25 205 ARG A O 1
ATOM 1614 N N . THR A 1 206 ? 8.862 2.712 9.534 1.00 97.56 206 THR A N 1
ATOM 1615 C CA . THR A 1 206 ? 9.771 3.454 8.642 1.00 97.56 206 THR A CA 1
ATOM 1616 C C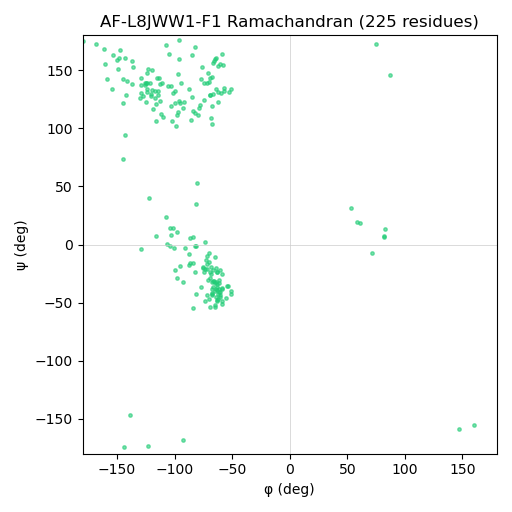 . THR A 1 206 ? 11.200 2.973 8.844 1.00 97.56 206 THR A C 1
ATOM 1618 O O . THR A 1 206 ? 11.649 2.905 9.985 1.00 97.56 206 THR A O 1
ATOM 1621 N N . TYR A 1 207 ? 11.911 2.683 7.752 1.00 96.56 207 TYR A N 1
ATOM 1622 C CA . TYR A 1 207 ? 13.273 2.146 7.769 1.00 96.56 207 TYR A CA 1
ATOM 1623 C C . TYR A 1 207 ? 14.305 3.206 7.375 1.00 96.56 207 TYR A C 1
ATOM 1625 O O . TYR A 1 207 ? 14.129 3.924 6.381 1.00 96.56 207 TYR A O 1
ATOM 1633 N N . ASP A 1 208 ? 15.411 3.258 8.110 1.00 94.25 208 ASP A N 1
ATOM 1634 C CA . ASP A 1 208 ? 16.588 4.020 7.718 1.00 94.25 208 ASP A CA 1
ATOM 1635 C C . ASP A 1 208 ? 17.257 3.349 6.498 1.00 94.25 208 ASP A C 1
ATOM 1637 O O . ASP A 1 208 ? 17.487 2.139 6.500 1.00 94.25 208 ASP A O 1
ATOM 1641 N N . PRO A 1 209 ? 17.548 4.085 5.410 1.00 90.69 209 PRO A N 1
ATOM 1642 C CA . PRO A 1 209 ? 18.153 3.498 4.214 1.00 90.69 209 PRO A CA 1
ATOM 1643 C C . PRO A 1 209 ? 19.601 3.032 4.399 1.00 90.69 209 PRO A C 1
ATOM 1645 O O . PRO A 1 209 ? 20.088 2.289 3.547 1.00 90.69 209 PRO A O 1
ATOM 1648 N N . ALA A 1 210 ? 20.311 3.520 5.418 1.00 92.12 210 ALA A N 1
ATOM 1649 C CA . ALA A 1 210 ? 21.720 3.223 5.636 1.00 92.12 210 ALA A CA 1
ATOM 1650 C C . ALA A 1 210 ? 21.912 1.875 6.335 1.00 92.12 210 ALA A C 1
ATOM 1652 O O . ALA A 1 210 ? 22.781 1.102 5.931 1.00 92.12 210 ALA A O 1
ATOM 1653 N N . ASP A 1 211 ? 21.100 1.580 7.353 1.00 94.25 211 ASP A N 1
ATOM 1654 C CA . ASP A 1 211 ? 21.260 0.385 8.189 1.00 94.25 211 ASP A CA 1
ATOM 1655 C C . ASP A 1 211 ? 19.988 -0.464 8.352 1.00 94.25 211 ASP A C 1
ATOM 1657 O O . ASP A 1 211 ? 20.048 -1.551 8.928 1.00 94.25 211 ASP A O 1
ATOM 1661 N N . PHE A 1 212 ? 18.852 -0.020 7.803 1.00 94.81 212 PHE A N 1
ATOM 1662 C CA . PHE A 1 212 ? 17.537 -0.657 7.941 1.00 94.81 212 PHE A CA 1
ATOM 1663 C C . PHE A 1 212 ? 17.054 -0.811 9.390 1.00 94.81 212 PHE A C 1
ATOM 1665 O O . PHE A 1 212 ? 16.129 -1.589 9.650 1.00 94.81 212 PHE A O 1
ATOM 1672 N N . SER A 1 213 ? 17.620 -0.044 10.327 1.00 96.81 213 SER A N 1
ATOM 1673 C CA . SER A 1 213 ? 16.963 0.232 11.602 1.00 96.81 213 SER A CA 1
ATOM 1674 C C . SER A 1 213 ? 15.605 0.882 11.341 1.00 96.81 213 SER A C 1
ATOM 1676 O O . SER A 1 213 ? 15.371 1.467 10.280 1.00 96.81 213 SER A O 1
ATOM 1678 N N . TYR A 1 214 ? 14.666 0.732 12.271 1.00 97.69 214 TYR A N 1
ATOM 1679 C CA . TYR A 1 214 ? 13.303 1.185 12.039 1.00 97.69 214 TYR A CA 1
ATOM 1680 C C . TYR A 1 214 ? 12.689 1.900 13.232 1.00 97.69 214 TYR A C 1
ATOM 1682 O O . TYR A 1 214 ? 13.087 1.720 14.381 1.00 97.69 214 TYR A O 1
ATOM 1690 N N . THR A 1 215 ? 11.677 2.705 12.926 1.00 97.88 215 THR A N 1
ATOM 1691 C CA . THR A 1 215 ? 10.793 3.343 13.902 1.00 97.88 215 THR A CA 1
ATOM 1692 C C . THR A 1 215 ? 9.350 3.016 13.557 1.00 97.88 215 THR A C 1
ATOM 1694 O O . THR A 1 215 ? 8.969 3.061 12.385 1.00 97.88 215 THR A O 1
ATOM 1697 N N . ASP A 1 216 ? 8.557 2.706 14.578 1.00 97.94 216 ASP A N 1
ATOM 1698 C CA . ASP A 1 216 ? 7.139 2.403 14.418 1.00 97.94 216 ASP A CA 1
ATOM 1699 C C . ASP A 1 216 ? 6.295 3.597 14.860 1.00 97.94 216 ASP A C 1
ATOM 1701 O O . ASP A 1 216 ? 6.533 4.208 15.906 1.00 97.94 216 ASP A O 1
ATOM 1705 N N . ARG A 1 217 ? 5.270 3.910 14.071 1.00 98.00 217 ARG A N 1
ATOM 1706 C CA . ARG A 1 217 ? 4.195 4.830 14.444 1.00 98.00 217 ARG A CA 1
ATOM 1707 C C . ARG A 1 217 ? 2.895 4.058 14.486 1.00 98.00 217 ARG A C 1
ATOM 1709 O O . ARG A 1 217 ? 2.494 3.490 13.477 1.00 98.00 217 ARG A O 1
ATOM 1716 N N . THR A 1 218 ? 2.255 4.053 15.650 1.00 98.06 218 THR A N 1
ATOM 1717 C CA . THR A 1 218 ? 0.988 3.356 15.876 1.00 98.06 218 THR A CA 1
ATOM 1718 C C . THR A 1 218 ? -0.112 4.364 16.158 1.00 98.06 218 THR A C 1
ATOM 1720 O O . THR A 1 218 ? 0.051 5.246 17.002 1.00 98.06 218 THR A O 1
ATOM 1723 N N . TYR A 1 219 ? -1.239 4.204 15.476 1.00 97.75 219 TYR A N 1
ATOM 1724 C CA . TYR A 1 219 ? -2.445 4.995 15.658 1.00 97.75 219 TYR A CA 1
ATOM 1725 C C . TYR A 1 219 ? -3.636 4.062 15.840 1.00 97.75 219 TYR A C 1
ATOM 1727 O O . TYR A 1 219 ? -3.726 3.025 15.182 1.00 97.75 219 TYR A O 1
ATOM 1735 N N . PHE A 1 220 ? -4.557 4.465 16.710 1.00 95.19 220 PHE A N 1
ATOM 1736 C CA . PHE A 1 220 ? -5.811 3.762 16.936 1.00 95.19 220 PHE A CA 1
ATOM 1737 C C . PHE A 1 220 ? -6.980 4.660 16.538 1.00 95.19 220 PHE A C 1
ATOM 1739 O O . PHE A 1 220 ? -7.017 5.830 16.931 1.00 95.19 220 PHE A O 1
ATOM 1746 N N . VAL A 1 221 ? -7.926 4.120 15.771 1.00 91.56 221 VAL A N 1
ATOM 1747 C CA . VAL A 1 221 ? -9.172 4.803 15.387 1.00 91.56 221 VAL A CA 1
ATOM 1748 C C . VAL A 1 221 ? -10.341 3.931 15.820 1.00 91.56 221 VAL A C 1
ATOM 1750 O O . VAL A 1 221 ? -10.349 2.736 15.559 1.00 91.56 221 VAL A O 1
ATOM 1753 N N . ASN A 1 222 ? -11.323 4.518 16.496 1.00 91.31 222 ASN A N 1
ATOM 1754 C CA . ASN A 1 222 ? -12.525 3.814 16.933 1.00 91.31 222 ASN A CA 1
ATOM 1755 C C . ASN A 1 222 ? -13.711 4.323 16.115 1.00 91.31 222 ASN A C 1
ATOM 1757 O O . ASN A 1 222 ? -14.128 5.467 16.311 1.00 91.31 222 ASN A O 1
ATOM 1761 N N . LEU A 1 223 ? -14.252 3.488 15.224 1.00 88.38 223 LEU A N 1
ATOM 1762 C CA . LEU A 1 223 ? -15.345 3.918 14.345 1.00 88.38 223 LEU A CA 1
ATOM 1763 C C . LEU A 1 223 ? -16.689 4.040 15.080 1.00 88.38 223 LEU A C 1
ATOM 1765 O O . LEU A 1 223 ? -17.530 4.839 14.682 1.00 88.38 223 LEU A O 1
ATOM 1769 N N . ASN A 1 224 ? -16.879 3.331 16.197 1.00 82.06 224 ASN A N 1
ATOM 1770 C CA . ASN A 1 224 ? -18.124 3.389 16.978 1.00 82.06 224 ASN A CA 1
ATOM 1771 C C . ASN A 1 224 ? -18.299 4.715 17.733 1.00 82.06 224 ASN A C 1
ATOM 1773 O O . ASN A 1 224 ? -19.397 5.030 18.177 1.00 82.06 224 ASN A O 1
ATOM 1777 N N . LYS A 1 225 ? -17.231 5.504 17.903 1.00 59.59 225 LYS A N 1
ATOM 1778 C CA . LYS A 1 225 ? -17.301 6.837 18.531 1.00 59.59 225 LYS A CA 1
ATOM 1779 C C . LYS A 1 225 ? -17.770 7.939 17.576 1.00 59.59 225 LYS A C 1
ATOM 1781 O O . LYS A 1 225 ? -17.836 9.095 17.986 1.00 59.59 225 LYS A O 1
ATOM 1786 N N . LEU A 1 226 ? -18.035 7.596 16.317 1.00 53.41 226 LEU A N 1
ATOM 1787 C CA . LEU A 1 226 ? -18.375 8.536 15.248 1.00 53.41 226 LEU A CA 1
ATOM 1788 C C . LEU A 1 226 ? -19.797 8.325 14.697 1.00 53.41 226 LEU A C 1
ATOM 1790 O O . LEU A 1 226 ? -20.156 8.976 13.715 1.00 53.41 226 LEU A O 1
ATOM 1794 N N . ALA A 1 227 ? -20.579 7.445 15.338 1.00 41.53 227 ALA A N 1
ATOM 1795 C CA . ALA A 1 227 ? -22.004 7.217 15.096 1.00 41.53 227 ALA A CA 1
ATOM 1796 C C . ALA A 1 227 ? -22.881 7.986 16.097 1.00 41.53 227 ALA A C 1
ATOM 1798 O O . ALA A 1 227 ? -22.476 8.098 17.279 1.00 41.53 227 ALA A O 1
#

Nearest PDB structures (foldseek):
  8sv7-assembly1_A  TM=9.261E-01  e=2.557E-19  Homo sapiens
  8sv7-assembly2_B  TM=8.962E-01  e=1.243E-18  Homo sapiens
  6dy2-assembly2_D  TM=5.308E-01  e=2.680E-03  Cavia porcellus
  6dxy-assembly2_D  TM=4.979E-01  e=9.825E-03  Mus musculus
  2qkd-assembly1_A  TM=7.090E-01  e=1.678E+00  Mus musculus

Foldseek 3Di:
DAWDQDPVHNQKTFDADPPQGFGQWIAGLLQKTKHKAAAQAPPDDDPPAHDPSCLRVVRRRDPDAQQVSVVVC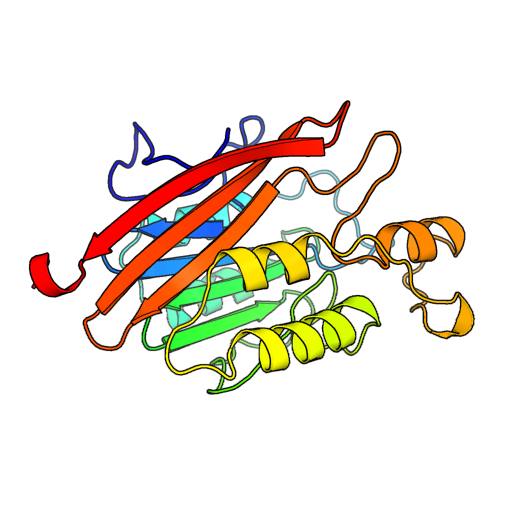QVVVSSHHWMKMWIDGPVWIKIDTNVDPGIGTDDPDFWFDHNHDIPDDAQQRVQLSVQVVVQPPDPDRDVVSNVVSQQWQDFDDQVRFDPNPPDSVVSRQPRTSFHQDPPDTDQKDWDWDADPQRKIWIKIWGADNPPRDTDIDIDIHGNVVVD

pLDDT: mean 94.87, std 6.01, range [41.53, 98.75]

Sequence (227 aa):
MPAAYWEDHPEILAGRDMEAGGTWMGINTKGEISMLTNYRDPFNIKSNSPSRGHLVSGFLKNNENAHDYLQKIAREGHLYNGFNMICGNVDQLYYYGNYSKGVHEIALGFHGLSNALLNTSWPKVDKGLEKLKSAIKGEEVQVESLFKTLYDDVKAPPHLLPDTGIGAEKEQVLSSIFIKSPGYGSRCSTVLLVDNENQIQYVERTYDPADFSYTDRTYFVNLNKLA

InterPro domains:
  IPR008551 Transport and Golgi organisation protein 2 [PF05742] (2-208)
  IPR008551 Transport and Golgi organisation protein 2 [PTHR17985] (2-207)

Radius of gyration: 17.39 Å; Cα contacts (8 Å, |Δi|>4): 422; chains: 1; bounding box: 44×39×42 Å